Protein AF-W2TD32-F1 (afdb_monomer_lite)

Sequence (195 aa):
MQKENCIPADVDYLIGNHTDELTPWIPIIAARRKCNFFVLPCCPFNFHGKYVARRGDNGSQYDSFLRFVREVCVRLGFIVEEDRLSIPSTKRVRNCLNIPAETRLVLTKRFFDKILLNSDELKDGWRCGGAIELSELALMLTESEKQLMKQQCGGLQTFLRNQHQVFKTLKICQHSQQTNFRPSVHDAFLELTIL

Structure (mmCIF, N/CA/C/O backbone):
data_AF-W2TD32-F1
#
_entry.id   AF-W2TD32-F1
#
loop_
_atom_site.group_PDB
_atom_site.id
_atom_site.type_symbol
_atom_site.label_atom_id
_atom_site.label_alt_id
_atom_site.label_comp_id
_atom_site.label_asym_id
_atom_site.label_entity_id
_atom_site.label_seq_id
_atom_site.pdbx_PDB_ins_code
_atom_site.Cartn_x
_atom_site.Cartn_y
_atom_site.Cartn_z
_atom_site.occupancy
_atom_site.B_iso_or_equiv
_atom_site.auth_seq_id
_atom_site.auth_comp_id
_atom_site.auth_asym_id
_atom_site.auth_atom_id
_atom_site.pdbx_PDB_model_num
ATOM 1 N N . MET A 1 1 ? 19.905 -31.203 3.286 1.00 37.06 1 MET A N 1
ATOM 2 C CA . MET A 1 1 ? 18.535 -30.719 3.565 1.00 37.06 1 MET A CA 1
ATOM 3 C C . MET A 1 1 ? 18.092 -29.841 2.409 1.00 37.06 1 MET A C 1
ATOM 5 O O . MET A 1 1 ? 18.521 -28.697 2.327 1.00 37.06 1 MET A O 1
ATOM 9 N N . GLN A 1 2 ? 17.312 -30.381 1.473 1.00 40.91 2 GLN A N 1
ATOM 10 C CA . GLN A 1 2 ? 16.606 -29.540 0.506 1.00 40.91 2 GLN A CA 1
ATOM 11 C C . GLN A 1 2 ? 15.489 -28.844 1.288 1.00 40.91 2 GLN A C 1
ATOM 13 O O . GLN A 1 2 ? 14.652 -29.521 1.876 1.00 40.91 2 GLN A O 1
ATOM 18 N N . LYS A 1 3 ? 15.537 -27.511 1.390 1.00 51.22 3 LYS A N 1
ATOM 19 C CA . LYS A 1 3 ? 14.419 -26.730 1.932 1.00 51.22 3 LYS A CA 1
ATOM 20 C C . LYS A 1 3 ? 13.210 -27.020 1.051 1.00 51.22 3 LYS A C 1
ATOM 22 O O . LYS A 1 3 ? 13.283 -26.776 -0.153 1.00 51.22 3 LYS A O 1
ATOM 27 N N . GLU A 1 4 ? 12.136 -27.534 1.640 1.00 55.53 4 GLU A N 1
ATOM 28 C CA . GLU A 1 4 ? 10.844 -27.597 0.967 1.00 55.53 4 GLU A CA 1
ATOM 29 C C . GLU A 1 4 ? 10.526 -26.206 0.417 1.00 55.53 4 GLU A C 1
ATOM 31 O O . GLU A 1 4 ? 10.579 -25.191 1.119 1.00 55.53 4 GLU A O 1
ATOM 36 N N . ASN A 1 5 ? 10.290 -26.148 -0.888 1.00 56.78 5 ASN A N 1
ATOM 37 C CA . ASN A 1 5 ? 9.893 -24.922 -1.548 1.00 56.78 5 ASN A CA 1
ATOM 38 C C . ASN A 1 5 ? 8.493 -24.550 -1.036 1.00 56.78 5 ASN A C 1
ATOM 40 O O . ASN A 1 5 ? 7.519 -25.157 -1.455 1.00 56.78 5 ASN A O 1
ATOM 44 N N . CYS A 1 6 ? 8.395 -23.532 -0.173 1.00 65.50 6 CYS A N 1
ATOM 45 C CA . CYS A 1 6 ? 7.145 -23.004 0.412 1.00 65.50 6 CYS A CA 1
ATOM 46 C C . CYS A 1 6 ? 6.186 -22.351 -0.619 1.00 65.50 6 CYS A C 1
ATOM 48 O O . CYS A 1 6 ? 5.269 -21.620 -0.263 1.00 65.50 6 CYS A O 1
ATOM 50 N N . ILE A 1 7 ? 6.420 -22.553 -1.918 1.00 65.00 7 ILE A N 1
ATOM 51 C CA . ILE A 1 7 ? 5.614 -21.989 -3.003 1.00 65.00 7 ILE A CA 1
ATOM 52 C C . ILE A 1 7 ? 5.016 -23.171 -3.774 1.00 65.00 7 ILE A C 1
ATOM 54 O O . ILE A 1 7 ? 5.809 -23.999 -4.246 1.00 65.00 7 ILE A O 1
ATOM 58 N N . PRO A 1 8 ? 3.676 -23.251 -3.903 1.00 72.94 8 PRO A N 1
ATOM 59 C CA . PRO A 1 8 ? 2.994 -24.312 -4.640 1.00 72.94 8 PRO A CA 1
ATOM 60 C C . PRO A 1 8 ? 3.537 -24.476 -6.067 1.00 72.94 8 PRO A C 1
ATOM 62 O O . PRO A 1 8 ? 4.059 -23.534 -6.669 1.00 72.94 8 PRO A O 1
ATOM 65 N N . ALA A 1 9 ? 3.474 -25.698 -6.595 1.00 71.50 9 ALA A N 1
ATOM 66 C CA . ALA A 1 9 ? 4.023 -26.017 -7.914 1.00 71.50 9 ALA A CA 1
ATOM 67 C C . ALA A 1 9 ? 3.156 -25.490 -9.076 1.00 71.50 9 ALA A C 1
ATOM 69 O O . ALA A 1 9 ? 3.646 -25.386 -10.195 1.00 71.50 9 ALA A O 1
ATOM 70 N N . ASP A 1 10 ? 1.902 -25.147 -8.794 1.00 80.31 10 ASP A N 1
ATOM 71 C CA . ASP A 1 10 ? 0.823 -24.760 -9.707 1.00 80.31 10 ASP A CA 1
ATOM 72 C C . ASP A 1 10 ? 0.547 -23.243 -9.715 1.00 80.31 10 ASP A C 1
ATOM 74 O O . ASP A 1 10 ? -0.563 -22.797 -9.985 1.00 80.31 10 ASP A O 1
ATOM 78 N N . VAL A 1 11 ? 1.548 -22.419 -9.395 1.00 80.75 11 VAL A N 1
ATOM 79 C CA . VAL A 1 11 ? 1.388 -20.957 -9.371 1.00 80.75 11 VAL A CA 1
ATOM 80 C C . VAL A 1 11 ? 1.522 -20.364 -10.774 1.00 80.75 11 VAL A C 1
ATOM 82 O O . VAL A 1 11 ? 2.618 -20.337 -11.331 1.00 80.75 11 VAL A O 1
ATOM 85 N N . ASP A 1 12 ? 0.436 -19.782 -11.286 1.00 86.19 12 ASP A N 1
ATOM 86 C CA . ASP A 1 12 ? 0.416 -19.078 -12.579 1.00 86.19 12 ASP A CA 1
ATOM 87 C C . ASP A 1 12 ? 0.904 -17.624 -12.499 1.00 86.19 12 ASP A C 1
ATOM 89 O O . ASP A 1 12 ? 1.432 -17.087 -13.478 1.00 86.19 12 ASP A O 1
ATOM 93 N N . TYR A 1 13 ? 0.739 -16.975 -11.339 1.00 91.12 13 TYR A N 1
ATOM 94 C CA . TYR A 1 13 ? 1.044 -15.556 -11.142 1.00 91.12 13 TYR A CA 1
ATOM 95 C C . TYR A 1 13 ? 1.688 -15.255 -9.787 1.00 91.12 13 TYR A C 1
ATOM 97 O O . TYR A 1 13 ? 1.244 -15.730 -8.743 1.00 91.12 13 TYR A O 1
ATOM 105 N N . LEU A 1 14 ? 2.683 -14.366 -9.791 1.00 91.25 14 LEU A N 1
ATOM 106 C CA . LEU A 1 14 ? 3.199 -13.702 -8.593 1.00 91.25 14 LEU A CA 1
ATOM 107 C C . LEU A 1 14 ? 2.703 -12.260 -8.522 1.00 91.25 14 LEU A C 1
ATOM 109 O O . LEU A 1 14 ? 2.942 -11.472 -9.432 1.00 91.25 14 LEU A O 1
ATOM 113 N N . ILE A 1 15 ? 2.051 -11.896 -7.419 1.00 91.88 15 ILE A N 1
ATOM 114 C CA . ILE A 1 15 ? 1.545 -10.538 -7.200 1.00 91.88 15 ILE A CA 1
ATOM 115 C C . ILE A 1 15 ? 2.381 -9.859 -6.119 1.00 91.88 15 ILE A C 1
ATOM 117 O O . ILE A 1 15 ? 2.320 -10.219 -4.944 1.00 91.88 15 ILE A O 1
ATOM 121 N N . GLY A 1 16 ? 3.154 -8.855 -6.523 1.00 86.81 16 GLY A N 1
ATOM 122 C CA . GLY A 1 16 ? 3.915 -7.997 -5.631 1.00 86.81 16 GLY A CA 1
ATOM 123 C C . GLY A 1 16 ? 3.138 -6.741 -5.251 1.00 86.81 16 GLY A C 1
ATOM 124 O O . GLY A 1 16 ? 3.303 -5.695 -5.878 1.00 86.81 16 GLY A O 1
ATOM 125 N N . ASN A 1 17 ? 2.288 -6.837 -4.226 1.00 85.56 17 ASN A N 1
ATOM 126 C CA . ASN A 1 17 ? 1.613 -5.678 -3.641 1.00 85.56 17 ASN A CA 1
ATOM 127 C C . ASN A 1 17 ? 2.481 -5.070 -2.533 1.00 85.56 17 ASN A C 1
ATOM 129 O O . ASN A 1 17 ? 2.757 -5.742 -1.542 1.00 85.56 17 ASN A O 1
ATOM 133 N N . HIS A 1 18 ? 2.895 -3.811 -2.694 1.00 77.38 18 HIS A N 1
ATOM 134 C CA . HIS A 1 18 ? 3.754 -3.111 -1.733 1.00 77.38 18 HIS A CA 1
ATOM 135 C C . HIS A 1 18 ? 5.067 -3.859 -1.437 1.00 77.38 18 HIS A C 1
ATOM 137 O O . HIS A 1 18 ? 5.556 -3.914 -0.312 1.00 77.38 18 HIS A O 1
ATOM 143 N N . THR A 1 19 ? 5.647 -4.485 -2.460 1.00 78.00 19 THR A N 1
ATOM 144 C CA . THR A 1 19 ? 6.809 -5.360 -2.280 1.00 78.00 19 THR A CA 1
ATOM 145 C C . THR A 1 19 ? 8.121 -4.631 -2.023 1.00 78.00 19 THR A C 1
ATOM 147 O O . THR A 1 19 ? 9.128 -5.311 -1.902 1.00 78.00 19 THR A O 1
ATOM 150 N N . ASP A 1 20 ? 8.135 -3.295 -1.940 1.00 88.31 20 ASP A N 1
ATOM 151 C CA . ASP A 1 20 ? 9.293 -2.450 -1.610 1.00 88.31 20 ASP A CA 1
ATOM 152 C C . ASP A 1 20 ? 10.627 -3.009 -2.145 1.00 88.31 20 ASP A C 1
ATOM 154 O O . ASP A 1 20 ? 10.825 -3.082 -3.361 1.00 88.31 20 ASP A O 1
ATOM 158 N N . GLU A 1 21 ? 11.508 -3.464 -1.250 1.00 91.06 21 GLU A N 1
ATOM 159 C CA . GLU A 1 21 ? 12.840 -4.017 -1.530 1.00 91.06 21 GLU A CA 1
ATOM 160 C C . GLU A 1 21 ? 12.828 -5.248 -2.447 1.00 91.06 21 GLU A C 1
ATOM 162 O O . GLU A 1 21 ? 13.806 -5.526 -3.139 1.00 91.06 21 GLU A O 1
ATOM 167 N N . LEU A 1 22 ? 11.711 -5.977 -2.489 1.00 91.81 22 LEU A N 1
ATOM 168 C CA . LEU A 1 22 ? 11.504 -7.163 -3.317 1.00 91.81 22 LEU A CA 1
ATOM 169 C C . LEU A 1 22 ? 11.043 -6.841 -4.736 1.00 91.81 22 LEU A C 1
ATOM 171 O O . LEU A 1 22 ? 11.107 -7.723 -5.587 1.00 91.81 22 LEU A O 1
ATOM 175 N N . THR A 1 23 ? 10.625 -5.609 -5.029 1.00 94.25 23 THR A N 1
ATOM 176 C CA . THR A 1 23 ? 10.155 -5.210 -6.367 1.00 94.25 23 THR A CA 1
ATOM 177 C C . THR A 1 23 ? 11.079 -5.673 -7.510 1.00 94.25 23 THR A C 1
ATOM 179 O O . THR A 1 23 ? 10.569 -6.291 -8.445 1.00 94.25 23 THR A O 1
ATOM 182 N N . PRO A 1 24 ? 12.418 -5.485 -7.463 1.00 94.62 24 PRO A N 1
ATOM 183 C CA . PRO A 1 24 ? 13.299 -5.979 -8.526 1.00 94.62 24 PRO A CA 1
ATOM 184 C C . PRO A 1 24 ? 13.505 -7.506 -8.510 1.00 94.62 24 PRO A C 1
ATOM 186 O O . PRO A 1 24 ? 13.927 -8.081 -9.513 1.00 94.62 24 PRO A O 1
ATOM 189 N N . TRP A 1 25 ? 13.202 -8.178 -7.397 1.00 94.75 25 TRP A N 1
ATOM 190 C CA . TRP A 1 25 ? 13.335 -9.628 -7.239 1.00 94.75 25 TRP A CA 1
ATOM 191 C C . TRP A 1 25 ? 12.107 -10.403 -7.728 1.00 94.75 25 TRP A C 1
ATOM 193 O O . TRP A 1 25 ? 12.265 -11.538 -8.176 1.00 94.75 25 TRP A O 1
ATOM 203 N N . ILE A 1 26 ? 10.904 -9.816 -7.691 1.00 94.81 26 ILE A N 1
ATOM 204 C CA . ILE A 1 26 ? 9.669 -10.483 -8.144 1.00 94.81 26 ILE A CA 1
ATOM 205 C C . ILE A 1 26 ? 9.795 -11.033 -9.579 1.00 94.81 26 ILE A C 1
ATOM 207 O O . ILE A 1 26 ? 9.539 -12.227 -9.756 1.00 94.81 26 ILE A O 1
ATOM 211 N N . PRO A 1 27 ? 10.274 -10.266 -10.582 1.00 94.81 27 PRO A N 1
ATOM 212 C CA . PRO A 1 27 ? 10.465 -10.792 -11.935 1.00 94.81 27 PRO A CA 1
ATOM 213 C C . PRO A 1 27 ? 11.453 -11.968 -11.988 1.00 94.81 27 PRO A C 1
ATOM 215 O O . PRO A 1 27 ? 11.250 -12.920 -12.739 1.00 94.81 27 PRO A O 1
ATOM 218 N N . ILE A 1 28 ? 12.512 -11.951 -11.167 1.00 94.81 28 ILE A N 1
ATOM 219 C CA . ILE A 1 28 ? 13.506 -13.038 -11.107 1.00 94.81 28 ILE A CA 1
ATOM 220 C C . ILE A 1 28 ? 12.864 -14.316 -10.568 1.00 94.81 28 ILE A C 1
ATOM 222 O O . ILE A 1 28 ? 13.087 -15.405 -11.102 1.00 94.81 28 ILE A O 1
ATOM 226 N N . ILE A 1 29 ? 12.070 -14.196 -9.505 1.00 92.75 29 ILE A N 1
ATOM 227 C CA . ILE A 1 29 ? 11.365 -15.334 -8.911 1.00 92.75 29 ILE A CA 1
ATOM 228 C C . ILE A 1 29 ? 10.350 -15.891 -9.917 1.00 92.75 29 ILE A C 1
ATOM 230 O O . ILE A 1 29 ? 10.315 -17.107 -10.110 1.00 92.75 29 ILE A O 1
ATOM 234 N N . ALA A 1 30 ? 9.608 -15.021 -10.609 1.00 92.94 30 ALA A N 1
ATOM 235 C CA . ALA A 1 30 ? 8.650 -15.402 -11.646 1.00 92.94 30 ALA A CA 1
ATOM 236 C C . ALA A 1 30 ? 9.322 -16.180 -12.786 1.00 92.94 30 ALA A C 1
ATOM 238 O O . ALA A 1 30 ? 8.901 -17.287 -13.121 1.00 92.94 30 ALA A O 1
ATOM 239 N N . ALA A 1 31 ? 10.449 -15.675 -13.300 1.00 92.50 31 ALA A N 1
ATOM 240 C CA . ALA A 1 31 ? 11.218 -16.343 -14.349 1.00 92.50 31 ALA A CA 1
ATOM 241 C C . ALA A 1 31 ? 11.703 -17.735 -13.912 1.00 92.50 31 ALA A C 1
ATOM 243 O O . ALA A 1 31 ? 11.588 -18.707 -14.658 1.00 92.50 31 ALA A O 1
ATOM 244 N N . ARG A 1 32 ? 12.197 -17.865 -12.672 1.00 91.38 32 ARG A N 1
ATOM 245 C CA . ARG A 1 32 ? 12.637 -19.159 -12.119 1.00 91.38 32 ARG A CA 1
ATOM 246 C C . ARG A 1 32 ? 11.492 -20.153 -11.942 1.00 91.38 32 ARG A C 1
ATOM 248 O O . ARG A 1 32 ? 11.730 -21.357 -11.999 1.00 91.38 32 ARG A O 1
ATOM 255 N N . ARG A 1 33 ? 10.279 -19.659 -11.697 1.00 86.81 33 ARG A N 1
ATOM 256 C CA . ARG A 1 33 ? 9.063 -20.464 -11.536 1.00 86.81 33 ARG A CA 1
ATOM 257 C C . ARG A 1 33 ? 8.310 -20.688 -12.843 1.00 86.81 33 ARG A C 1
ATOM 259 O O . ARG A 1 33 ? 7.400 -21.503 -12.850 1.00 86.81 33 ARG A O 1
ATOM 266 N N . LYS A 1 34 ? 8.734 -20.040 -13.934 1.00 89.31 34 LYS A N 1
ATOM 267 C CA . LYS A 1 34 ? 8.059 -20.062 -15.238 1.00 89.31 34 LYS A CA 1
ATOM 268 C C . LYS A 1 34 ? 6.596 -19.613 -15.136 1.00 89.31 34 LYS A C 1
ATOM 270 O O . LYS A 1 34 ? 5.727 -20.202 -15.766 1.00 89.31 34 LYS A O 1
ATOM 275 N N . CYS A 1 35 ? 6.347 -18.580 -14.338 1.00 91.62 35 CYS A N 1
ATOM 276 C CA . CYS A 1 35 ? 5.025 -17.997 -14.153 1.00 91.62 35 CYS A CA 1
ATOM 277 C C . CYS A 1 35 ? 5.024 -16.505 -14.504 1.00 91.62 35 CYS A C 1
ATOM 279 O O . CYS A 1 35 ? 6.080 -15.884 -14.670 1.00 91.62 35 CYS A O 1
ATOM 281 N N . ASN A 1 36 ? 3.830 -15.934 -14.633 1.00 93.31 36 ASN A N 1
ATOM 282 C CA . ASN A 1 36 ? 3.654 -14.509 -14.869 1.00 93.31 36 ASN A CA 1
ATOM 283 C C . ASN A 1 36 ? 3.744 -13.728 -13.555 1.00 93.31 36 ASN A C 1
ATOM 285 O O . ASN A 1 36 ? 3.775 -14.291 -12.458 1.00 93.31 36 ASN A O 1
ATOM 289 N N . PHE A 1 37 ? 3.791 -12.402 -13.642 1.00 94.31 37 PHE A N 1
ATOM 290 C CA . PHE A 1 37 ? 3.791 -11.567 -12.452 1.00 94.31 37 PHE A CA 1
ATOM 291 C C . PHE A 1 37 ? 3.085 -10.236 -12.675 1.00 94.31 37 PHE A C 1
ATOM 293 O O . PHE A 1 37 ? 2.903 -9.776 -13.799 1.00 94.31 37 PHE A O 1
ATOM 300 N N . PHE A 1 38 ? 2.727 -9.613 -11.562 1.00 94.06 38 PHE A N 1
ATOM 301 C CA . PHE A 1 38 ? 2.218 -8.258 -11.480 1.00 94.06 38 PHE A CA 1
ATOM 302 C C . PHE A 1 38 ? 2.899 -7.569 -10.298 1.00 94.06 38 PHE A C 1
ATOM 304 O O . PHE A 1 38 ? 2.883 -8.100 -9.188 1.00 94.06 38 PHE A O 1
ATOM 311 N N . VAL A 1 39 ? 3.519 -6.409 -10.514 1.00 92.19 39 VAL A N 1
ATOM 312 C CA . VAL A 1 39 ? 4.155 -5.621 -9.445 1.00 92.19 39 VAL A CA 1
ATOM 313 C C . VAL A 1 39 ? 3.513 -4.248 -9.350 1.00 92.19 39 VAL A C 1
ATOM 315 O O . VAL A 1 39 ? 3.229 -3.626 -10.369 1.00 92.19 39 VAL A O 1
ATOM 318 N N . LEU A 1 40 ? 3.334 -3.764 -8.121 1.00 90.44 40 LEU A N 1
ATOM 319 C CA . LEU A 1 40 ? 2.959 -2.385 -7.814 1.00 90.44 40 LEU A CA 1
ATOM 320 C C . LEU A 1 40 ? 4.172 -1.675 -7.196 1.00 90.44 40 LEU A C 1
ATOM 322 O O . LEU A 1 40 ? 4.362 -1.748 -5.978 1.00 90.44 40 LEU A O 1
ATOM 326 N N . PRO A 1 41 ? 5.026 -1.013 -7.999 1.00 88.31 41 PRO A N 1
ATOM 327 C CA . PRO A 1 41 ? 6.227 -0.369 -7.485 1.00 88.31 41 PRO A CA 1
ATOM 328 C C . PRO A 1 41 ? 5.836 0.864 -6.661 1.00 88.31 41 PRO A C 1
ATOM 330 O O . PRO A 1 41 ? 5.309 1.827 -7.211 1.00 88.31 41 PRO A O 1
ATOM 333 N N . CYS A 1 42 ? 6.091 0.863 -5.353 1.00 84.62 42 CYS A N 1
ATOM 334 C CA . CYS A 1 42 ? 5.788 1.994 -4.460 1.00 84.62 42 CYS A CA 1
ATOM 335 C C . CYS A 1 42 ? 7.052 2.686 -3.940 1.00 84.62 42 CYS A C 1
ATOM 337 O O . CYS A 1 42 ? 7.187 3.902 -4.078 1.00 84.62 42 CYS A O 1
ATOM 339 N N . CYS A 1 43 ? 8.002 1.920 -3.401 1.00 87.88 43 CYS A N 1
ATOM 340 C CA . CYS A 1 43 ? 9.270 2.439 -2.898 1.00 87.88 43 CYS A CA 1
ATOM 341 C C . CYS A 1 43 ? 10.428 2.070 -3.841 1.00 87.88 43 CYS A C 1
ATOM 343 O O . CYS A 1 43 ? 10.575 0.899 -4.196 1.00 87.88 43 CYS A O 1
ATOM 345 N N . PRO A 1 44 ? 11.279 3.032 -4.242 1.00 91.56 44 PRO A N 1
ATOM 346 C CA . PRO A 1 44 ? 12.352 2.773 -5.193 1.00 91.56 44 PRO A CA 1
ATOM 347 C C . PRO A 1 44 ? 13.532 2.057 -4.517 1.00 91.56 44 PRO A C 1
ATOM 349 O O . PRO A 1 44 ? 14.320 2.672 -3.796 1.00 91.56 44 PRO A O 1
ATOM 352 N N . PHE A 1 45 ? 13.680 0.760 -4.794 1.00 94.56 45 PHE A N 1
ATOM 353 C CA . PHE A 1 45 ? 14.786 -0.092 -4.340 1.00 94.56 45 PHE A CA 1
ATOM 354 C C . PHE A 1 45 ? 15.383 -0.904 -5.497 1.00 94.56 45 PHE A C 1
ATOM 356 O O . PHE A 1 45 ? 14.666 -1.442 -6.335 1.00 94.56 45 PHE A O 1
ATOM 363 N N . ASN A 1 46 ? 16.709 -1.011 -5.536 1.00 93.44 46 ASN A N 1
ATOM 364 C CA . ASN A 1 46 ? 17.431 -1.954 -6.388 1.00 93.44 46 ASN A CA 1
ATOM 365 C C . ASN A 1 46 ? 17.862 -3.190 -5.588 1.00 93.44 46 ASN A C 1
ATOM 367 O O . ASN A 1 46 ? 17.554 -3.332 -4.409 1.00 93.44 46 ASN A O 1
ATOM 371 N N . PHE A 1 47 ? 18.623 -4.074 -6.232 1.00 94.12 47 PHE A N 1
ATOM 372 C CA . PHE A 1 47 ? 19.136 -5.305 -5.622 1.00 94.12 47 PHE A CA 1
ATOM 373 C C . PHE A 1 47 ? 20.048 -5.100 -4.401 1.00 94.12 47 PHE A C 1
ATOM 375 O O . PHE A 1 47 ? 20.298 -6.058 -3.677 1.00 94.12 47 PHE A O 1
ATOM 382 N N . HIS A 1 48 ? 20.554 -3.885 -4.178 1.00 93.31 48 HIS A N 1
ATOM 383 C CA . HIS A 1 48 ? 21.530 -3.561 -3.136 1.00 93.31 48 HIS A CA 1
ATOM 384 C C . HIS A 1 48 ? 21.008 -2.544 -2.106 1.00 93.31 48 HIS A C 1
ATOM 386 O O . HIS A 1 48 ? 21.746 -2.179 -1.195 1.00 93.31 48 HIS A O 1
ATOM 392 N N . GLY A 1 49 ? 19.770 -2.056 -2.240 1.00 92.50 49 GLY A N 1
ATOM 393 C CA . GLY A 1 49 ? 19.182 -1.072 -1.330 1.00 92.50 49 GLY A CA 1
ATOM 394 C C . GLY A 1 49 ? 18.393 0.017 -2.051 1.00 92.50 49 GLY A C 1
ATOM 395 O O . GLY A 1 49 ? 17.874 -0.195 -3.147 1.00 92.50 49 GLY A O 1
ATOM 396 N N . LYS A 1 50 ? 18.264 1.194 -1.422 1.00 93.12 50 LYS A N 1
ATOM 397 C CA . LYS A 1 50 ? 17.493 2.314 -1.986 1.00 93.12 50 LYS A CA 1
ATOM 398 C C . LYS A 1 50 ? 18.017 2.676 -3.374 1.00 93.12 50 LYS A C 1
ATOM 400 O O . LYS A 1 50 ? 19.210 2.910 -3.564 1.00 93.12 50 LYS A O 1
ATOM 405 N N . TYR A 1 51 ? 17.112 2.725 -4.343 1.00 94.56 51 TYR A N 1
ATOM 406 C CA . TYR A 1 51 ? 17.452 3.092 -5.707 1.00 94.56 51 TYR A CA 1
ATOM 407 C C . TYR A 1 51 ? 17.731 4.594 -5.783 1.00 94.56 51 TYR A C 1
ATOM 409 O O . TYR A 1 51 ? 17.023 5.402 -5.183 1.00 94.56 51 TYR A O 1
ATOM 417 N N . VAL A 1 52 ? 18.746 4.961 -6.560 1.00 94.00 52 VAL A N 1
ATOM 418 C CA . VAL A 1 52 ? 19.132 6.339 -6.875 1.00 94.00 52 VAL A CA 1
ATOM 419 C C . VAL A 1 52 ? 19.182 6.442 -8.394 1.00 94.00 52 VAL A C 1
ATOM 421 O O . VAL A 1 52 ? 19.738 5.552 -9.040 1.00 94.00 52 VAL A O 1
ATOM 424 N N . ALA A 1 53 ? 18.579 7.490 -8.960 1.00 94.06 53 ALA A N 1
ATOM 425 C CA . ALA A 1 53 ? 18.551 7.679 -10.405 1.00 94.06 53 ALA A CA 1
ATOM 426 C C . ALA A 1 53 ? 19.968 7.696 -11.003 1.00 94.06 53 ALA A C 1
ATOM 428 O O . ALA A 1 53 ? 20.899 8.273 -10.430 1.00 94.06 53 ALA A O 1
ATOM 429 N N . ARG A 1 54 ? 20.139 7.048 -12.161 1.00 90.88 54 ARG A N 1
ATOM 430 C CA . ARG A 1 54 ? 21.442 6.949 -12.829 1.00 90.88 54 ARG A CA 1
ATOM 431 C C . ARG A 1 54 ? 21.793 8.280 -13.493 1.00 90.88 54 ARG A C 1
ATOM 433 O O . ARG A 1 54 ? 20.917 9.037 -13.909 1.00 90.88 54 ARG A O 1
ATOM 440 N N . ARG A 1 55 ? 23.092 8.569 -13.633 1.00 87.25 55 ARG A N 1
ATOM 441 C CA . ARG A 1 55 ? 23.545 9.758 -14.374 1.00 87.25 55 ARG A CA 1
ATOM 442 C C . ARG A 1 55 ? 23.043 9.683 -15.819 1.00 87.25 55 ARG A C 1
ATOM 444 O O . ARG A 1 55 ? 23.345 8.717 -16.510 1.00 87.25 55 ARG A O 1
ATOM 451 N N . GLY A 1 56 ? 22.314 10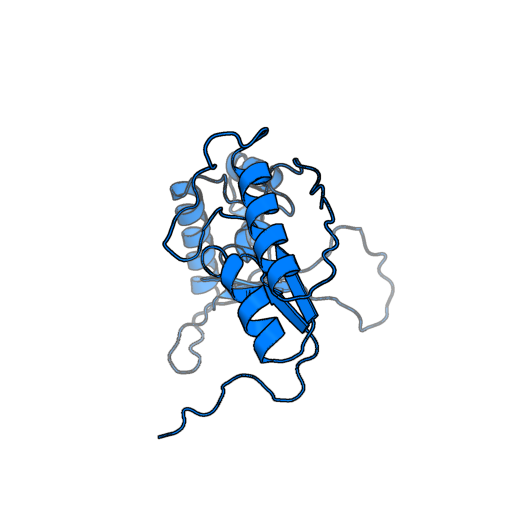.710 -16.254 1.00 85.31 56 GLY A N 1
ATOM 452 C CA . GLY A 1 56 ? 21.735 10.793 -17.599 1.00 85.31 56 GLY A CA 1
ATOM 453 C C . GLY A 1 56 ? 20.292 10.290 -17.718 1.00 85.31 56 GLY A C 1
ATOM 454 O O . GLY A 1 56 ? 19.713 10.401 -18.796 1.00 85.31 56 GLY A O 1
ATOM 455 N N . ASP A 1 57 ? 19.684 9.781 -16.640 1.00 87.38 57 ASP A N 1
ATOM 456 C CA . ASP A 1 57 ? 18.250 9.496 -16.639 1.00 87.38 57 ASP A CA 1
ATOM 457 C C . ASP A 1 57 ? 17.442 10.805 -16.637 1.00 87.38 57 ASP A C 1
ATOM 459 O O . ASP A 1 57 ? 17.643 11.680 -15.798 1.00 87.38 57 ASP A O 1
ATOM 463 N N . ASN A 1 58 ? 16.481 10.912 -17.556 1.00 85.94 58 ASN A N 1
ATOM 464 C CA . ASN A 1 58 ? 15.532 12.027 -17.611 1.00 85.94 58 ASN A CA 1
ATOM 465 C C . ASN A 1 58 ? 14.242 11.689 -16.847 1.00 85.94 58 ASN A C 1
ATOM 467 O O . ASN A 1 58 ? 13.731 10.575 -16.990 1.00 85.94 58 ASN A O 1
ATOM 471 N N . GLY A 1 59 ? 13.656 12.654 -16.136 1.00 89.44 59 GLY A N 1
ATOM 472 C CA . GLY A 1 59 ? 12.384 12.494 -15.416 1.00 89.44 59 GLY A CA 1
ATOM 473 C C . GLY A 1 59 ? 12.555 12.425 -13.898 1.00 89.44 59 GLY A C 1
ATOM 474 O O . GLY A 1 59 ? 13.594 12.807 -13.363 1.00 89.44 59 GLY A O 1
ATOM 475 N N . SER A 1 60 ? 11.516 11.977 -13.192 1.00 91.06 60 SER A N 1
ATOM 476 C CA . SER A 1 60 ? 11.557 11.846 -11.735 1.00 91.06 60 SER A CA 1
ATOM 477 C C . SER A 1 60 ? 12.400 10.645 -11.285 1.00 91.06 60 SER A C 1
ATOM 479 O O . SER A 1 60 ? 12.661 9.710 -12.046 1.00 91.06 60 SER A O 1
ATOM 481 N N . GLN A 1 61 ? 12.762 10.629 -9.999 1.00 91.50 61 GLN A N 1
ATOM 482 C CA . GLN A 1 61 ? 13.360 9.464 -9.336 1.00 91.50 61 GLN A CA 1
ATOM 483 C C . GLN A 1 61 ? 12.542 8.183 -9.585 1.00 91.50 61 GLN A C 1
ATOM 485 O O . GLN A 1 61 ? 13.107 7.105 -9.767 1.00 91.50 61 GLN A O 1
ATOM 490 N N . TYR A 1 62 ? 11.214 8.310 -9.617 1.00 91.25 62 TYR A N 1
ATOM 491 C CA . TYR A 1 62 ? 10.306 7.199 -9.860 1.00 91.25 62 TYR A CA 1
ATOM 492 C C . TYR A 1 62 ? 10.281 6.775 -11.336 1.00 91.25 62 TYR A C 1
ATOM 494 O O . TYR A 1 62 ? 10.320 5.583 -11.611 1.00 91.25 62 TYR A O 1
ATOM 502 N N . ASP A 1 63 ? 10.321 7.712 -12.291 1.00 91.69 63 ASP A N 1
ATOM 503 C CA . ASP A 1 63 ? 10.414 7.371 -13.723 1.00 91.69 63 ASP A CA 1
ATOM 504 C C . ASP A 1 63 ? 11.712 6.609 -14.033 1.00 91.69 63 ASP A C 1
ATOM 506 O O . ASP A 1 63 ? 11.703 5.605 -14.745 1.00 91.69 63 ASP A O 1
ATOM 510 N N . SER A 1 64 ? 12.836 7.059 -13.465 1.00 94.88 64 SER A N 1
ATOM 511 C CA . SER A 1 64 ? 14.120 6.355 -13.560 1.00 94.88 64 SER A CA 1
ATOM 512 C C . SER A 1 64 ? 14.033 4.950 -12.946 1.00 94.88 64 SER A C 1
ATOM 514 O O . SER A 1 64 ? 14.498 3.981 -13.547 1.00 94.88 64 SER A O 1
ATOM 516 N N . PHE A 1 65 ? 13.381 4.817 -11.788 1.00 94.69 65 PHE A N 1
ATOM 517 C CA . PHE A 1 65 ? 13.170 3.529 -11.132 1.00 94.69 65 PHE A CA 1
ATOM 518 C C . PHE A 1 65 ? 12.304 2.571 -11.964 1.00 94.69 65 PHE A C 1
ATOM 520 O O . PHE A 1 65 ? 12.675 1.410 -12.130 1.00 94.69 65 PHE A O 1
ATOM 527 N N . LEU A 1 66 ? 11.197 3.046 -12.544 1.00 93.19 66 LEU A N 1
ATOM 528 C CA . LEU A 1 66 ? 10.350 2.235 -13.421 1.00 93.19 66 LEU A CA 1
ATOM 529 C C . LEU A 1 66 ? 11.122 1.729 -14.643 1.00 93.19 66 LEU A C 1
ATOM 531 O O . LEU A 1 66 ? 11.014 0.553 -14.984 1.00 93.19 66 LEU A O 1
ATOM 535 N N . ARG A 1 67 ? 11.977 2.567 -15.250 1.00 93.94 67 ARG A N 1
ATOM 536 C CA . ARG A 1 67 ? 12.866 2.125 -16.338 1.00 93.94 67 ARG A CA 1
ATOM 537 C C . ARG A 1 67 ? 13.825 1.027 -15.891 1.00 93.94 67 ARG A C 1
ATOM 539 O O . ARG A 1 67 ? 14.021 0.070 -16.634 1.00 93.94 67 ARG A O 1
ATOM 546 N N . PHE A 1 68 ? 14.404 1.144 -14.695 1.00 95.06 68 PHE A N 1
ATOM 547 C CA . PHE A 1 68 ? 15.253 0.096 -14.126 1.00 95.06 68 PHE A CA 1
ATOM 548 C C . PHE A 1 68 ? 14.484 -1.224 -13.950 1.00 95.06 68 PHE A C 1
ATOM 550 O O . PHE A 1 68 ? 14.968 -2.271 -14.379 1.00 95.06 68 PHE A O 1
ATOM 557 N N . VAL A 1 69 ? 13.272 -1.188 -13.387 1.00 94.75 69 VAL A N 1
ATOM 558 C CA . VAL A 1 69 ? 12.431 -2.388 -13.227 1.00 94.75 69 VAL A CA 1
ATOM 559 C C . VAL A 1 69 ? 12.076 -2.987 -14.591 1.00 94.75 69 VAL A C 1
ATOM 561 O O . VAL A 1 69 ? 12.225 -4.195 -14.783 1.00 94.75 69 VAL A O 1
ATOM 564 N N . ARG A 1 70 ? 11.690 -2.158 -15.569 1.00 95.38 70 ARG A N 1
ATOM 565 C CA . ARG A 1 70 ? 11.420 -2.591 -16.948 1.00 95.38 70 ARG A CA 1
ATOM 566 C C . ARG A 1 70 ? 12.637 -3.280 -17.569 1.00 95.38 70 ARG A C 1
ATOM 568 O O . ARG A 1 70 ? 12.489 -4.346 -18.160 1.00 95.38 70 ARG A O 1
ATOM 575 N N . GLU A 1 71 ? 13.832 -2.712 -17.407 1.00 95.31 71 GLU A N 1
ATOM 576 C CA . GLU A 1 71 ? 15.089 -3.280 -17.913 1.00 95.31 71 GLU A CA 1
ATOM 577 C C . GLU A 1 71 ? 15.349 -4.678 -17.334 1.00 95.31 71 GLU A C 1
ATOM 579 O O . GLU A 1 71 ? 15.663 -5.606 -18.081 1.00 95.31 71 GLU A O 1
ATOM 584 N N . VAL A 1 72 ? 15.157 -4.858 -16.022 1.00 95.62 72 VAL A N 1
ATOM 585 C CA . VAL A 1 72 ? 15.259 -6.172 -15.364 1.00 95.62 72 VAL A CA 1
ATOM 586 C C . VAL A 1 72 ? 14.285 -7.171 -15.987 1.00 95.62 72 VAL A C 1
ATOM 588 O O . VAL A 1 72 ? 14.686 -8.280 -16.337 1.00 95.62 72 VAL A O 1
ATOM 591 N N . CYS A 1 73 ? 13.023 -6.782 -16.166 1.00 96.38 73 CYS A N 1
ATOM 592 C CA . CYS A 1 73 ? 11.990 -7.661 -16.711 1.00 96.38 73 CYS A CA 1
ATOM 593 C C . CYS A 1 73 ? 12.283 -8.070 -18.165 1.00 96.38 73 CYS A C 1
ATOM 595 O O . CYS A 1 73 ? 12.208 -9.253 -18.498 1.00 96.38 73 CYS A O 1
ATOM 597 N N . VAL A 1 74 ? 12.691 -7.122 -19.015 1.00 96.00 74 VAL A N 1
ATOM 598 C CA . VAL A 1 74 ? 13.053 -7.394 -20.417 1.00 96.00 74 VAL A CA 1
ATOM 599 C C . VAL A 1 74 ? 14.269 -8.318 -20.500 1.00 96.00 74 VAL A C 1
ATOM 601 O O . VAL A 1 74 ? 14.274 -9.256 -21.294 1.00 96.00 74 VAL A O 1
ATOM 604 N N . ARG A 1 75 ? 15.282 -8.122 -19.644 1.00 96.31 75 ARG A N 1
ATOM 605 C CA . ARG A 1 75 ? 16.461 -9.007 -19.582 1.00 96.31 75 ARG A CA 1
ATOM 606 C C . ARG A 1 75 ? 16.126 -10.439 -19.165 1.00 96.31 75 ARG A C 1
ATOM 608 O O . ARG A 1 75 ? 16.883 -11.348 -19.492 1.00 96.31 75 ARG A O 1
ATOM 615 N N . LEU A 1 76 ? 15.020 -10.638 -18.452 1.00 96.31 76 LEU A N 1
ATOM 616 C CA . LEU A 1 76 ? 14.505 -11.955 -18.070 1.00 96.31 76 LEU A CA 1
ATOM 617 C C . LEU A 1 76 ? 13.599 -12.582 -19.144 1.00 96.31 76 LEU A C 1
ATOM 619 O O . LEU A 1 76 ? 13.144 -13.706 -18.959 1.00 96.31 76 LEU A O 1
ATOM 623 N N . GLY A 1 77 ? 13.364 -11.886 -20.262 1.00 94.81 77 GLY A N 1
ATOM 624 C CA . GLY A 1 77 ? 12.564 -12.378 -21.385 1.00 94.81 77 GLY A CA 1
ATOM 625 C C . GLY A 1 77 ? 11.069 -12.069 -21.290 1.00 94.81 77 GLY A C 1
ATOM 626 O O . GLY A 1 77 ? 10.297 -12.617 -22.072 1.00 94.81 77 GLY A O 1
ATOM 627 N N . PHE A 1 78 ? 10.643 -11.205 -20.365 1.00 95.88 78 PHE A N 1
ATOM 628 C CA . PHE A 1 78 ? 9.240 -10.803 -20.266 1.00 95.88 78 PHE A CA 1
ATOM 629 C C . PHE A 1 78 ? 8.884 -9.690 -21.255 1.00 95.88 78 PHE A C 1
ATOM 631 O O . PHE A 1 78 ? 9.654 -8.751 -21.472 1.00 95.88 78 PHE A O 1
ATOM 638 N N . ILE A 1 79 ? 7.662 -9.757 -21.783 1.00 94.75 79 ILE A N 1
ATOM 639 C CA . ILE A 1 79 ? 7.004 -8.635 -22.456 1.00 94.75 79 ILE A CA 1
ATOM 640 C C . ILE A 1 79 ? 6.336 -7.794 -21.365 1.00 94.75 79 ILE A C 1
ATOM 642 O O . ILE A 1 79 ? 5.466 -8.284 -20.651 1.00 94.75 79 ILE A O 1
ATOM 646 N N . VAL A 1 80 ? 6.791 -6.552 -21.192 1.00 93.88 80 VAL A N 1
ATOM 647 C CA . VAL A 1 80 ? 6.380 -5.697 -20.067 1.00 93.88 80 VAL A CA 1
ATOM 648 C C . VAL A 1 80 ? 5.323 -4.694 -20.504 1.00 93.88 80 VAL A C 1
ATOM 650 O O . VAL A 1 80 ? 5.612 -3.776 -21.283 1.00 93.88 80 VAL A O 1
ATOM 653 N N . GLU A 1 81 ? 4.135 -4.832 -19.927 1.00 93.56 81 GLU A N 1
ATOM 654 C CA . GLU A 1 81 ? 3.061 -3.846 -19.996 1.00 93.56 81 GLU A CA 1
ATOM 655 C C . GLU A 1 81 ? 3.087 -2.962 -18.745 1.00 93.56 81 GLU A C 1
ATOM 657 O O . GLU A 1 81 ? 3.282 -3.440 -17.627 1.00 93.56 81 GLU A O 1
ATOM 662 N N . GLU A 1 82 ? 2.931 -1.655 -18.938 1.00 91.06 82 GLU A N 1
ATOM 663 C CA . GLU A 1 82 ? 2.901 -0.670 -17.858 1.00 91.06 82 GLU A CA 1
ATOM 664 C C . GLU A 1 82 ? 1.540 0.015 -17.865 1.00 91.06 82 GLU A C 1
ATOM 666 O O . GLU A 1 82 ? 1.176 0.651 -18.854 1.00 91.06 82 GLU A O 1
ATOM 671 N N . ASP A 1 83 ? 0.814 -0.082 -16.753 1.00 88.19 83 ASP A N 1
ATOM 672 C CA . ASP A 1 83 ? -0.423 0.661 -16.545 1.00 88.19 83 ASP A CA 1
ATOM 673 C C . ASP A 1 83 ? -0.215 1.734 -15.470 1.00 88.19 83 ASP A C 1
ATOM 675 O O . ASP A 1 83 ? 0.290 1.476 -14.371 1.00 88.19 83 ASP A O 1
ATOM 679 N N . ARG A 1 84 ? -0.598 2.972 -15.793 1.00 81.88 84 ARG A N 1
ATOM 680 C CA . ARG A 1 84 ? -0.583 4.083 -14.844 1.00 81.88 84 ARG A CA 1
ATOM 681 C C . ARG A 1 84 ? -1.911 4.080 -14.108 1.00 81.88 84 ARG A C 1
ATOM 683 O O . ARG A 1 84 ? -2.843 4.785 -14.486 1.00 81.88 84 ARG A O 1
ATOM 690 N N . LEU A 1 85 ? -1.955 3.348 -12.999 1.00 72.12 85 LEU A N 1
ATOM 691 C CA . LEU A 1 85 ? -3.069 3.411 -12.061 1.00 72.12 85 LEU A CA 1
ATOM 692 C C . LEU A 1 85 ? -3.138 4.818 -11.453 1.00 72.12 85 LEU A C 1
ATOM 694 O O . LEU A 1 85 ? -2.499 5.118 -10.443 1.00 72.12 85 LEU A O 1
ATOM 698 N N . SER A 1 86 ? -3.918 5.710 -12.066 1.00 61.69 86 SER A N 1
ATOM 699 C CA . SER A 1 86 ? -4.280 6.964 -11.421 1.00 61.69 86 SER A CA 1
ATOM 700 C C . SER A 1 86 ? -5.270 6.623 -10.317 1.00 61.69 86 SER A C 1
ATOM 702 O O . SER A 1 86 ? -6.471 6.504 -10.550 1.00 61.69 86 SER A O 1
ATOM 704 N N . ILE A 1 87 ? -4.775 6.452 -9.097 1.00 58.31 87 ILE A N 1
ATOM 705 C CA . ILE A 1 87 ? -5.640 6.594 -7.934 1.00 58.31 87 ILE A CA 1
ATOM 706 C C . ILE A 1 87 ? -5.968 8.086 -7.901 1.00 58.31 87 ILE A C 1
ATOM 708 O O . ILE A 1 87 ? -5.045 8.876 -7.683 1.00 58.31 87 ILE A O 1
ATOM 712 N N . PRO A 1 88 ? -7.216 8.518 -8.164 1.00 46.69 88 PRO A N 1
ATOM 713 C CA . PRO A 1 88 ? -7.563 9.922 -8.037 1.00 46.69 88 PRO A CA 1
ATOM 714 C C . PRO A 1 88 ? -7.241 10.335 -6.603 1.00 46.69 88 PRO A C 1
ATOM 716 O O . PRO A 1 88 ? -7.909 9.931 -5.647 1.00 46.69 88 PRO A O 1
ATOM 719 N N . SER A 1 89 ? -6.152 11.086 -6.436 1.00 59.62 89 SER A N 1
ATOM 720 C CA . SER A 1 89 ? -5.804 11.625 -5.135 1.00 59.62 89 SER A CA 1
ATOM 721 C C . SER A 1 89 ? -6.959 12.535 -4.725 1.00 59.62 89 SER A C 1
ATOM 723 O O . SER A 1 89 ? -7.444 13.322 -5.538 1.00 59.62 89 SER A O 1
ATOM 725 N N . THR A 1 90 ? -7.390 12.418 -3.470 1.00 47.84 90 THR A N 1
ATOM 726 C CA . THR A 1 90 ? -8.413 13.240 -2.800 1.00 47.84 90 THR A CA 1
ATOM 727 C C . THR A 1 90 ? -9.878 12.769 -2.847 1.00 47.84 90 THR A C 1
ATOM 729 O O . THR A 1 90 ? -10.808 13.552 -3.009 1.00 47.84 90 THR A O 1
ATOM 732 N N . LYS A 1 91 ? -10.147 11.560 -2.346 1.00 50.72 91 LYS A N 1
ATOM 733 C CA . LYS A 1 91 ? -10.954 11.596 -1.111 1.00 50.72 91 LYS A CA 1
ATOM 734 C C . LYS A 1 91 ? -9.971 11.934 0.000 1.00 50.72 91 LYS A C 1
ATOM 736 O O . LYS A 1 91 ? -8.974 11.232 0.142 1.00 50.72 91 LYS A O 1
ATOM 741 N N . ARG A 1 92 ? -10.180 13.048 0.723 1.00 53.06 92 ARG A N 1
ATOM 742 C CA . ARG A 1 92 ? -9.385 13.355 1.930 1.00 53.06 92 ARG A CA 1
ATOM 743 C C . ARG A 1 92 ? -9.261 12.056 2.721 1.00 53.06 92 ARG A C 1
ATOM 745 O O . ARG A 1 92 ? -10.283 11.395 2.915 1.00 53.06 92 ARG A O 1
ATOM 752 N N . VAL A 1 93 ? -8.046 11.689 3.127 1.00 54.62 93 VAL A N 1
ATOM 753 C CA . VAL A 1 93 ? -7.819 10.526 3.989 1.00 54.62 93 VAL A CA 1
ATOM 754 C C . VAL A 1 93 ? -8.614 10.774 5.269 1.00 54.62 93 VAL A C 1
ATOM 756 O O . VAL A 1 93 ? -8.266 11.589 6.118 1.00 54.62 93 VAL A O 1
ATOM 759 N N . ARG A 1 94 ? -9.787 10.158 5.311 1.00 59.25 94 ARG A N 1
ATOM 760 C CA . ARG A 1 94 ? -10.837 10.344 6.310 1.00 59.25 94 ARG A CA 1
ATOM 761 C C . ARG A 1 94 ? -11.101 9.001 6.994 1.00 59.25 94 ARG A C 1
ATOM 763 O O . ARG A 1 94 ? -12.233 8.646 7.294 1.00 59.25 94 ARG A O 1
ATOM 770 N N . ASN A 1 95 ? -10.041 8.219 7.159 1.00 64.44 95 ASN A N 1
ATOM 771 C CA . ASN A 1 95 ? -10.007 6.953 7.883 1.00 64.44 95 ASN A CA 1
ATOM 772 C C . ASN A 1 95 ? -9.521 7.186 9.323 1.00 64.44 95 ASN A C 1
ATOM 774 O O . ASN A 1 95 ? -8.816 6.358 9.887 1.00 64.44 95 ASN A O 1
ATOM 778 N N . CYS A 1 96 ? -9.826 8.343 9.912 1.00 63.31 96 CYS A N 1
ATOM 779 C CA . CYS A 1 96 ? -9.485 8.644 11.300 1.00 63.31 96 CYS A CA 1
ATOM 780 C C . CYS A 1 96 ? -7.972 8.699 11.617 1.00 63.31 96 CYS A C 1
ATOM 782 O O . CYS A 1 96 ? -7.625 8.914 12.775 1.00 63.31 96 CYS A O 1
ATOM 784 N N . LEU A 1 97 ? -7.067 8.575 10.629 1.00 63.03 97 LEU A N 1
ATOM 785 C CA . LEU A 1 97 ? -5.613 8.727 10.824 1.00 63.03 97 LEU A CA 1
ATOM 786 C C . LEU A 1 97 ? -5.209 10.163 11.186 1.00 63.03 97 LEU A C 1
ATOM 788 O O . LEU A 1 97 ? -4.223 10.365 11.882 1.00 63.03 97 LEU A O 1
ATOM 792 N N . ASN A 1 98 ? -5.996 11.150 10.751 1.00 68.62 98 ASN A N 1
ATOM 793 C CA . ASN A 1 98 ? -5.767 12.567 11.043 1.00 68.62 98 ASN A CA 1
ATOM 794 C C . ASN A 1 98 ? -6.327 13.007 12.410 1.00 68.62 98 ASN A C 1
ATOM 796 O O . ASN A 1 98 ? -6.229 14.181 12.758 1.00 68.62 98 ASN A O 1
ATOM 800 N N . ILE A 1 99 ? -6.942 12.099 13.178 1.00 79.56 99 ILE A N 1
ATOM 801 C CA . ILE A 1 99 ? -7.373 12.400 14.546 1.00 79.56 99 ILE A CA 1
ATOM 802 C C . ILE A 1 99 ? -6.135 12.335 15.454 1.00 79.56 99 ILE A C 1
ATOM 804 O O . ILE A 1 99 ? -5.446 11.306 15.440 1.00 79.56 99 ILE A O 1
ATOM 808 N N . PRO A 1 100 ? -5.853 13.380 16.261 1.00 83.75 100 PRO A N 1
ATOM 809 C CA . PRO A 1 100 ? -4.731 13.377 17.193 1.00 83.75 100 PRO A CA 1
ATOM 810 C C . PRO A 1 100 ? -4.708 12.102 18.037 1.00 83.75 100 PRO A C 1
ATOM 812 O O . PRO A 1 100 ? -5.754 11.640 18.496 1.00 83.75 100 PRO A O 1
ATOM 815 N N . ALA A 1 101 ? -3.521 11.518 18.228 1.00 83.62 101 ALA A N 1
ATOM 816 C CA . ALA A 1 101 ? -3.366 10.262 18.965 1.00 83.62 101 ALA A CA 1
ATOM 817 C C . ALA A 1 101 ? -4.020 10.327 20.353 1.00 83.62 101 ALA A C 1
ATOM 819 O O . ALA A 1 101 ? -4.741 9.404 20.719 1.00 83.62 101 ALA A O 1
ATOM 820 N N . GLU A 1 102 ? -3.869 11.457 21.043 1.00 87.75 102 GLU A N 1
ATOM 821 C CA . GLU A 1 102 ? -4.490 11.708 22.344 1.00 87.75 102 GLU A CA 1
ATOM 822 C C . GLU A 1 102 ? -6.017 11.589 22.291 1.00 87.75 102 GLU A C 1
ATOM 824 O O . GLU A 1 102 ? -6.620 10.818 23.031 1.00 87.75 102 GLU A O 1
ATOM 829 N N . THR A 1 103 ? -6.659 12.265 21.335 1.00 86.12 103 THR A N 1
ATOM 830 C CA . THR A 1 103 ? -8.112 12.182 21.147 1.00 86.12 103 THR A CA 1
ATOM 831 C C . THR A 1 103 ? -8.557 10.756 20.828 1.00 86.12 103 THR A C 1
ATOM 833 O O . THR A 1 103 ? -9.582 10.306 21.336 1.00 86.12 103 THR A O 1
ATOM 836 N N . ARG A 1 104 ? -7.787 10.010 20.021 1.00 86.62 104 ARG A N 1
ATOM 837 C CA . ARG A 1 104 ? -8.100 8.602 19.729 1.00 86.62 104 ARG A CA 1
ATOM 838 C C . ARG A 1 104 ? -8.036 7.748 20.992 1.00 86.62 104 ARG A C 1
ATOM 840 O O . ARG A 1 104 ? -8.945 6.949 21.204 1.00 86.62 104 ARG A O 1
ATOM 847 N N . LEU A 1 105 ? -7.008 7.921 21.819 1.00 87.38 105 LEU A N 1
ATOM 848 C CA . LEU A 1 105 ? -6.824 7.168 23.059 1.00 87.38 105 LEU A CA 1
ATOM 849 C C . LEU A 1 105 ? -7.926 7.477 24.073 1.00 87.38 105 LEU A C 1
ATOM 851 O O . LEU A 1 105 ? -8.549 6.548 24.581 1.00 87.38 105 LEU A O 1
ATOM 855 N N . VAL A 1 106 ? -8.229 8.758 24.298 1.00 91.31 106 VAL A N 1
ATOM 856 C CA . VAL A 1 106 ? -9.290 9.194 25.220 1.00 91.31 106 VAL A CA 1
ATOM 857 C C . VAL A 1 106 ? -10.645 8.616 24.811 1.00 91.31 106 VAL A C 1
ATOM 859 O O . VAL A 1 106 ? -11.341 8.028 25.638 1.00 91.31 106 VAL A O 1
ATOM 862 N N . LEU A 1 107 ? -11.005 8.720 23.528 1.00 90.12 107 LEU A N 1
ATOM 863 C CA . LEU A 1 107 ? -12.263 8.179 23.009 1.00 90.12 107 LEU A CA 1
ATOM 864 C C . LEU A 1 107 ? -12.323 6.655 23.106 1.00 90.12 107 LEU A C 1
ATOM 866 O O . LEU A 1 107 ? -13.315 6.108 23.579 1.00 90.12 107 LEU A O 1
ATOM 870 N N . THR A 1 108 ? -11.254 5.977 22.686 1.00 88.94 108 THR A N 1
ATOM 871 C CA . THR A 1 108 ? -11.165 4.511 22.724 1.00 88.94 108 THR A CA 1
ATOM 872 C C . THR A 1 108 ? -11.300 4.009 24.152 1.00 88.94 108 THR A C 1
ATOM 874 O O . THR A 1 108 ? -12.112 3.126 24.399 1.00 88.94 108 THR A O 1
ATOM 877 N N . LYS A 1 109 ? -10.578 4.614 25.103 1.00 90.19 109 LYS A N 1
ATOM 878 C CA . LYS A 1 109 ? -10.659 4.255 26.519 1.00 90.19 109 LYS A CA 1
ATOM 879 C C . LYS A 1 109 ? -12.066 4.477 27.069 1.00 90.19 109 LYS A C 1
ATOM 881 O O . LYS A 1 109 ? -12.616 3.591 27.706 1.00 90.19 109 LYS A O 1
ATOM 886 N N . ARG A 1 110 ? -12.677 5.629 26.779 1.00 92.31 110 ARG A N 1
ATOM 887 C CA . ARG A 1 110 ? -14.028 5.956 27.254 1.00 92.31 110 ARG A CA 1
ATOM 888 C C . ARG A 1 110 ? -15.078 4.969 26.738 1.00 92.31 110 ARG A C 1
ATOM 890 O O . ARG A 1 110 ? -15.956 4.565 27.495 1.00 92.31 110 ARG A O 1
ATOM 897 N N . PHE A 1 111 ? -14.990 4.572 25.470 1.00 91.19 111 PHE A N 1
ATOM 898 C CA . PHE A 1 111 ? -15.882 3.563 24.897 1.00 91.19 111 PHE A CA 1
ATOM 899 C C . PHE A 1 111 ? -15.601 2.170 25.452 1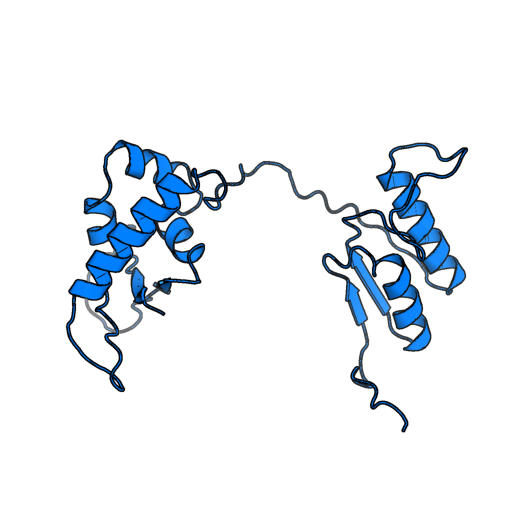.00 91.19 111 PHE A C 1
ATOM 901 O O . PHE A 1 111 ? -16.536 1.463 25.809 1.00 91.19 111 PHE A O 1
ATOM 908 N N . PHE A 1 112 ? -14.327 1.803 25.579 1.00 89.44 112 PHE A N 1
ATOM 909 C CA . PHE A 1 112 ? -13.912 0.536 26.165 1.00 89.44 112 PHE A CA 1
ATOM 910 C C . PHE A 1 112 ? -14.439 0.377 27.591 1.00 89.44 112 PHE A C 1
ATOM 912 O O . PHE A 1 112 ? -15.109 -0.610 27.871 1.00 89.44 112 PHE A O 1
ATOM 919 N N . ASP A 1 113 ? -14.230 1.372 28.457 1.00 89.19 113 ASP A N 1
ATOM 920 C CA . ASP A 1 113 ? -14.697 1.343 29.845 1.00 89.19 113 ASP A CA 1
ATOM 921 C C . ASP A 1 113 ? -16.225 1.186 29.908 1.00 89.19 113 ASP A C 1
ATOM 923 O O . ASP A 1 113 ? -16.739 0.400 30.701 1.00 89.19 113 ASP A O 1
ATOM 927 N N . LYS A 1 114 ? -16.968 1.878 29.032 1.00 88.31 114 LYS A N 1
ATOM 928 C CA . LYS A 1 114 ? -18.431 1.759 28.968 1.00 88.31 114 LYS A CA 1
ATOM 929 C C . LYS A 1 114 ? -18.887 0.354 28.569 1.00 88.31 114 LYS A C 1
ATOM 931 O O . LYS A 1 114 ? -19.841 -0.148 29.153 1.00 88.31 114 LYS A O 1
ATOM 936 N N . ILE A 1 115 ? -18.232 -0.261 27.586 1.00 87.50 115 ILE A N 1
ATOM 937 C CA . ILE A 1 115 ? -18.588 -1.599 27.092 1.00 87.50 115 ILE A CA 1
ATOM 938 C C . ILE A 1 115 ? -18.186 -2.664 28.110 1.00 87.50 115 ILE A C 1
ATOM 940 O O . ILE A 1 115 ? -18.963 -3.577 28.382 1.00 87.50 115 ILE A O 1
ATOM 944 N N . LEU A 1 116 ? -17.009 -2.517 28.720 1.00 85.50 116 LEU A N 1
ATOM 945 C CA . LEU A 1 116 ? -16.509 -3.429 29.740 1.00 85.50 116 LEU A CA 1
ATOM 946 C C . LEU A 1 116 ? -17.409 -3.436 30.981 1.00 85.50 116 LEU A C 1
ATOM 948 O O . LEU A 1 116 ? -17.650 -4.493 31.547 1.00 85.50 116 LEU A O 1
ATOM 952 N N . LEU A 1 117 ? -17.933 -2.274 31.381 1.00 85.00 117 LEU A N 1
ATOM 953 C CA . LEU A 1 117 ? -18.854 -2.142 32.516 1.00 85.00 117 LEU A CA 1
ATOM 954 C C . LEU A 1 117 ? -20.308 -2.504 32.182 1.00 85.00 117 LEU A C 1
ATOM 956 O O . LEU A 1 117 ? -21.151 -2.477 33.074 1.00 85.00 117 LEU A O 1
ATOM 960 N N . ASN A 1 118 ? -20.630 -2.811 30.921 1.00 83.00 118 ASN A N 1
ATOM 961 C CA . ASN A 1 118 ? -22.003 -3.136 30.533 1.00 83.00 118 ASN A CA 1
ATOM 962 C C . ASN A 1 118 ? -22.426 -4.552 30.956 1.00 83.00 118 ASN A C 1
ATOM 964 O O . ASN A 1 118 ? -23.614 -4.845 31.035 1.00 83.00 118 ASN A O 1
ATOM 968 N N . SER A 1 119 ? -21.462 -5.437 31.215 1.00 79.81 119 SER A N 1
ATOM 969 C CA . SER A 1 119 ? -21.717 -6.768 31.755 1.00 79.81 119 SER A CA 1
ATOM 970 C C . SER A 1 119 ? -20.528 -7.244 32.578 1.00 79.81 119 SER A C 1
ATOM 972 O O . SER A 1 119 ? -19.374 -7.091 32.174 1.00 79.81 119 SER A O 1
ATOM 974 N N . ASP A 1 120 ? -20.829 -7.868 33.713 1.00 79.44 120 ASP A N 1
ATOM 975 C CA . ASP A 1 120 ? -19.852 -8.543 34.566 1.00 79.44 120 ASP A CA 1
ATOM 976 C C . ASP A 1 120 ? -19.733 -10.041 34.250 1.00 79.44 120 ASP A C 1
ATOM 978 O O . ASP A 1 120 ? -19.079 -10.780 34.987 1.00 79.44 120 ASP A O 1
ATOM 982 N N . GLU A 1 121 ? -20.342 -10.503 33.152 1.00 79.06 121 GLU A N 1
ATOM 983 C CA . GLU A 1 121 ? -20.242 -11.895 32.728 1.00 79.06 121 GLU A CA 1
ATOM 984 C C . GLU A 1 121 ? -18.787 -12.303 32.473 1.00 79.06 121 GLU A C 1
ATOM 986 O O . GLU A 1 121 ? -18.041 -11.695 31.694 1.00 79.06 121 GLU A O 1
ATOM 991 N N . LEU A 1 122 ? -18.407 -13.393 33.134 1.00 77.56 122 LEU A N 1
ATOM 992 C CA . LEU A 1 122 ? -17.133 -14.064 32.953 1.00 77.56 122 LEU A CA 1
ATOM 993 C C . LEU A 1 122 ? -17.335 -15.236 31.995 1.00 77.56 122 LEU A C 1
ATOM 995 O O . LEU A 1 122 ? -18.066 -16.174 32.314 1.00 77.56 122 LEU A O 1
ATOM 999 N N . LYS A 1 123 ? -16.658 -15.214 30.846 1.00 75.25 123 LYS A N 1
ATOM 1000 C CA . LYS A 1 123 ? -16.517 -16.394 29.980 1.00 75.25 123 LYS A CA 1
ATOM 1001 C C . LYS A 1 123 ? -15.076 -16.85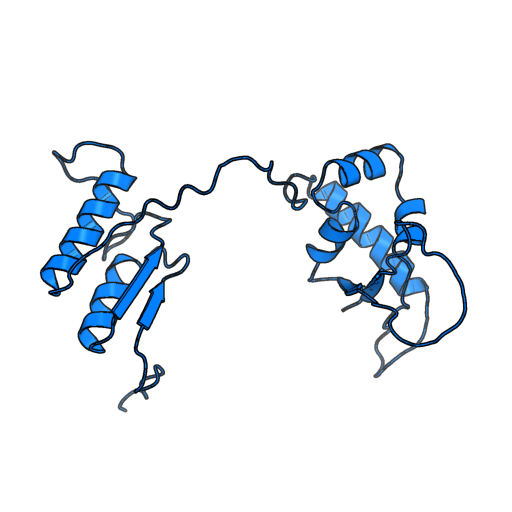7 30.076 1.00 75.25 123 LYS A C 1
ATOM 1003 O O . LYS A 1 123 ? -14.167 -16.058 29.886 1.00 75.25 123 LYS A O 1
ATOM 1008 N N . ASP A 1 124 ? -14.877 -18.111 30.469 1.00 78.50 124 ASP A N 1
ATOM 1009 C CA . ASP A 1 124 ? -13.549 -18.704 30.677 1.00 78.50 124 ASP A CA 1
ATOM 1010 C C . ASP A 1 124 ? -12.635 -17.886 31.617 1.00 78.50 124 ASP A C 1
ATOM 1012 O O . ASP A 1 124 ? -11.424 -17.802 31.432 1.00 78.50 124 ASP A O 1
ATOM 1016 N N . GLY A 1 125 ? -13.221 -17.247 32.639 1.00 75.75 125 GLY A N 1
ATOM 1017 C CA . GLY A 1 125 ? -12.493 -16.391 33.587 1.00 75.75 125 GLY A CA 1
ATOM 1018 C C . GLY A 1 125 ? -12.135 -14.996 33.054 1.00 75.75 125 GLY A C 1
ATOM 1019 O O . GLY A 1 125 ? -11.523 -14.212 33.777 1.00 75.75 125 GLY A O 1
ATOM 1020 N N . TRP A 1 126 ? -12.545 -14.658 31.829 1.00 74.00 126 TRP A N 1
ATOM 1021 C CA . TRP A 1 126 ? -12.349 -13.350 31.209 1.00 74.00 126 TRP A CA 1
ATOM 1022 C C . TRP A 1 126 ? -13.622 -12.499 31.267 1.00 74.00 126 TRP A C 1
ATOM 1024 O O . TRP A 1 126 ? -14.705 -12.946 30.876 1.00 74.00 126 TRP A O 1
ATOM 1034 N N . ARG A 1 127 ? -13.494 -11.242 31.717 1.00 72.62 127 ARG A N 1
ATOM 1035 C CA . ARG A 1 127 ? -14.585 -10.257 31.635 1.00 72.62 127 ARG A CA 1
ATOM 1036 C C . ARG A 1 127 ? -14.714 -9.805 30.190 1.00 72.62 127 ARG A C 1
ATOM 1038 O O . ARG A 1 127 ? -13.911 -9.012 29.710 1.00 72.62 127 ARG A O 1
ATOM 1045 N N . CYS A 1 128 ? -15.736 -10.310 29.513 1.00 70.62 128 CYS A N 1
ATOM 1046 C CA . CYS A 1 128 ? -15.962 -10.022 28.096 1.00 70.62 128 CYS A CA 1
ATOM 1047 C C . CYS A 1 128 ? -16.558 -8.625 27.862 1.00 70.62 128 CYS A C 1
ATOM 1049 O O . CYS A 1 128 ? -16.624 -8.165 26.722 1.00 70.62 128 CYS A O 1
ATOM 1051 N N . GLY A 1 129 ? -17.014 -7.964 28.932 1.00 79.19 129 GLY A N 1
ATOM 1052 C CA . GLY A 1 129 ? -17.896 -6.812 28.825 1.00 79.19 129 GLY A CA 1
ATOM 1053 C C . GLY A 1 129 ? -19.242 -7.195 28.212 1.00 79.19 129 GLY A C 1
ATOM 1054 O O . GLY A 1 129 ? -19.592 -8.371 28.098 1.00 79.19 129 GLY A O 1
ATOM 1055 N N . GLY A 1 130 ? -20.015 -6.183 27.829 1.00 81.69 130 GLY A N 1
ATOM 1056 C CA . GLY A 1 130 ? -21.266 -6.360 27.095 1.00 81.69 130 GLY A CA 1
ATOM 1057 C C . GLY A 1 130 ? -21.144 -6.010 25.613 1.00 81.69 130 GLY A C 1
ATOM 1058 O O . GLY A 1 130 ? -20.063 -5.752 25.086 1.00 81.69 130 GLY A O 1
ATOM 1059 N N . ALA A 1 131 ? -22.291 -5.962 24.943 1.00 82.38 131 ALA A N 1
ATOM 1060 C CA . ALA A 1 131 ? -22.445 -5.294 23.657 1.00 82.38 131 ALA A CA 1
ATOM 1061 C C . ALA A 1 131 ? -23.144 -3.949 23.876 1.00 82.38 131 ALA A C 1
ATOM 1063 O O . ALA A 1 131 ? -23.909 -3.802 24.828 1.00 82.38 131 ALA A O 1
ATOM 1064 N N . ILE A 1 132 ? -22.876 -2.970 23.020 1.00 85.25 132 ILE A N 1
ATOM 1065 C CA . ILE A 1 132 ? -23.558 -1.673 23.060 1.00 85.25 132 ILE A CA 1
ATOM 1066 C C . ILE A 1 132 ? -23.933 -1.231 21.650 1.00 85.25 132 ILE A C 1
ATOM 1068 O O . ILE A 1 132 ? -23.202 -1.500 20.687 1.00 85.25 132 ILE A O 1
ATOM 1072 N N . GLU A 1 133 ? -25.057 -0.529 21.533 1.00 85.06 133 GLU A N 1
ATOM 1073 C CA . GLU A 1 133 ? -25.448 0.101 20.281 1.00 85.06 133 GLU A CA 1
ATOM 1074 C C . GLU A 1 133 ? -24.565 1.314 19.966 1.00 85.06 133 GLU A C 1
ATOM 1076 O O . GLU A 1 133 ? -24.173 2.104 20.830 1.00 85.06 133 GLU A O 1
ATOM 1081 N N . LEU A 1 134 ? -24.294 1.519 18.677 1.00 84.81 134 LEU A N 1
ATOM 1082 C CA . LEU A 1 134 ? -23.524 2.670 18.207 1.00 84.81 134 LEU A CA 1
ATOM 1083 C C . LEU A 1 134 ? -24.185 4.021 18.554 1.00 84.81 134 LEU A C 1
ATOM 1085 O O . LEU A 1 134 ? -23.488 5.023 18.733 1.00 84.81 134 LEU A O 1
ATOM 1089 N N . SER A 1 135 ? -25.517 4.043 18.639 1.00 85.50 135 SER A N 1
ATOM 1090 C CA . SER A 1 135 ? -26.338 5.191 19.042 1.00 85.50 135 SER A CA 1
ATOM 1091 C C . SER A 1 135 ? -25.974 5.677 20.450 1.00 85.50 135 SER A C 1
ATOM 1093 O O . SER A 1 135 ? -25.735 6.871 20.643 1.00 85.50 135 SER A O 1
ATOM 1095 N N . GLU A 1 136 ? -25.833 4.762 21.411 1.00 86.25 136 GLU A N 1
ATOM 1096 C CA . GLU A 1 136 ? -25.468 5.081 22.794 1.00 86.25 136 GLU A CA 1
ATOM 1097 C C . GLU A 1 136 ? -24.049 5.649 22.898 1.00 86.25 136 GLU A C 1
ATOM 1099 O O . GLU A 1 136 ? -23.817 6.635 23.600 1.00 86.25 136 GLU A O 1
ATOM 1104 N N . LEU A 1 137 ? -23.097 5.103 22.135 1.00 87.38 137 LEU A N 1
ATOM 1105 C CA . LEU A 1 137 ? -21.737 5.653 22.079 1.00 87.38 137 LEU A CA 1
ATOM 1106 C C . LEU A 1 137 ? -21.708 7.056 21.467 1.00 87.38 137 LEU A C 1
ATOM 1108 O O . LEU A 1 137 ? -20.937 7.911 21.908 1.00 87.38 137 LEU A O 1
ATOM 1112 N N . ALA A 1 138 ? -22.557 7.319 20.471 1.00 87.88 138 ALA A N 1
ATOM 1113 C CA . ALA A 1 138 ? -22.666 8.637 19.859 1.00 87.88 138 ALA A CA 1
ATOM 1114 C C . ALA A 1 138 ? -23.218 9.696 20.831 1.00 87.88 138 ALA A C 1
ATOM 1116 O O . ALA A 1 138 ? -22.855 10.868 20.707 1.00 87.88 138 ALA A O 1
ATOM 1117 N N . LEU A 1 139 ? -24.042 9.305 21.812 1.00 89.38 139 LEU A N 1
ATOM 1118 C CA . LEU A 1 139 ? -24.526 10.199 22.872 1.00 89.38 139 LEU A CA 1
ATOM 1119 C C . LEU A 1 139 ? -23.423 10.593 23.864 1.00 89.38 139 LEU A C 1
ATOM 1121 O O . LEU A 1 139 ? -23.468 11.690 24.412 1.00 89.38 139 LEU A O 1
ATOM 1125 N N . MET A 1 140 ? -22.409 9.743 24.051 1.00 87.12 140 MET A N 1
ATOM 1126 C CA . MET A 1 140 ? -21.258 10.029 24.920 1.00 87.12 140 MET A CA 1
ATOM 1127 C C . MET A 1 140 ? -20.234 10.987 24.294 1.00 87.12 140 MET A C 1
ATOM 1129 O O . MET A 1 140 ? -19.283 11.392 24.965 1.00 87.12 140 MET A O 1
ATOM 1133 N N . LEU A 1 141 ? -20.380 11.310 23.007 1.00 88.62 141 LEU A N 1
ATOM 1134 C CA . LEU A 1 141 ? -19.519 12.266 22.321 1.00 88.62 141 LEU A CA 1
ATOM 1135 C C . LEU A 1 141 ? -19.950 13.706 22.618 1.00 88.62 141 LEU A C 1
ATOM 1137 O O . LEU A 1 141 ? -21.133 14.043 22.553 1.00 88.62 141 LEU A O 1
ATOM 1141 N N . THR A 1 142 ? -18.979 14.584 22.846 1.00 91.12 142 THR A N 1
ATOM 1142 C CA . THR A 1 142 ? -19.208 16.033 22.866 1.00 91.12 142 THR A CA 1
ATOM 1143 C C . THR A 1 142 ? -19.530 16.547 21.460 1.00 91.12 142 THR A C 1
ATOM 1145 O O . THR A 1 142 ? -19.235 15.892 20.459 1.00 91.12 142 THR A O 1
ATOM 1148 N N . GLU A 1 143 ? -20.112 17.743 21.338 1.00 87.69 143 GLU A N 1
ATOM 1149 C CA . GLU A 1 143 ? -20.427 18.313 20.019 1.00 87.69 143 GLU A CA 1
ATOM 1150 C C . GLU A 1 143 ? -19.181 18.503 19.135 1.00 87.69 143 GLU A C 1
ATOM 1152 O O . GLU A 1 143 ? -19.243 18.265 17.926 1.00 87.69 143 GLU A O 1
ATOM 1157 N N . SER A 1 144 ? -18.026 18.834 19.722 1.00 86.94 144 SER A N 1
ATOM 1158 C CA . SER A 1 144 ? -16.760 18.925 18.985 1.00 86.94 144 SER A CA 1
ATOM 1159 C C . SER A 1 144 ? -16.275 17.554 18.503 1.00 86.94 144 SER A C 1
ATOM 1161 O O . SER A 1 144 ? -15.853 17.418 17.354 1.00 86.94 144 SER A O 1
ATOM 1163 N N . GLU A 1 145 ? -16.398 16.508 19.323 1.00 88.31 145 GLU A N 1
ATOM 1164 C CA . GLU A 1 145 ? -16.059 15.136 18.935 1.00 88.31 145 GLU A CA 1
ATOM 1165 C C . GLU A 1 145 ? -17.023 14.593 17.871 1.00 88.31 145 GLU A C 1
ATOM 1167 O O . GLU A 1 145 ? -16.586 13.953 16.917 1.00 88.31 145 GLU A O 1
ATOM 1172 N N . LYS A 1 146 ? -18.326 14.891 17.962 1.00 86.69 146 LYS A N 1
ATOM 1173 C CA . LYS A 1 146 ? -19.309 14.535 16.924 1.00 86.69 146 LYS A CA 1
ATOM 1174 C C . LYS A 1 146 ? -18.964 15.186 15.591 1.00 86.69 146 LYS A C 1
ATOM 1176 O O . LYS A 1 146 ? -19.020 14.521 14.555 1.00 86.69 146 LYS A O 1
ATOM 1181 N N . GLN A 1 147 ? -18.594 16.466 15.598 1.00 84.25 147 GLN A N 1
ATOM 1182 C CA . GLN A 1 147 ? -18.128 17.158 14.397 1.00 84.25 147 GLN A CA 1
ATOM 1183 C C . GLN A 1 147 ? -16.841 16.525 13.854 1.00 84.25 147 GLN A C 1
ATOM 1185 O O . GLN A 1 147 ? -16.757 16.268 12.653 1.00 84.25 147 GLN A O 1
ATOM 1190 N N . LEU A 1 148 ? -15.885 16.191 14.726 1.00 83.94 148 LEU A N 1
ATOM 1191 C CA . LEU A 1 148 ? -14.643 15.516 14.351 1.00 83.94 148 LEU A CA 1
ATOM 1192 C C . LEU A 1 148 ? -14.901 14.149 13.704 1.00 83.94 148 LEU A C 1
ATOM 1194 O O . LEU A 1 148 ? -14.290 13.830 12.683 1.00 83.94 148 LEU A O 1
ATOM 1198 N N . MET A 1 149 ? -15.843 13.371 14.248 1.00 83.56 149 MET A N 1
ATOM 1199 C CA . MET A 1 149 ? -16.276 12.101 13.665 1.00 83.56 149 MET A CA 1
ATOM 1200 C C . MET A 1 149 ? -16.975 12.319 12.322 1.00 83.56 149 MET A C 1
ATOM 1202 O O . MET A 1 149 ? -16.616 11.665 11.351 1.00 83.56 149 MET A O 1
ATOM 1206 N N . LYS A 1 150 ? -17.910 13.272 12.205 1.00 80.50 150 LYS A N 1
ATOM 1207 C CA . LYS A 1 150 ? -18.611 13.583 10.939 1.00 80.50 150 LYS A CA 1
ATOM 1208 C C . LYS A 1 150 ? -17.667 14.012 9.811 1.00 80.50 150 LYS A C 1
ATOM 1210 O O . LYS A 1 150 ? -17.981 13.813 8.639 1.00 80.50 150 LYS A O 1
ATOM 1215 N N . GLN A 1 151 ? -16.506 14.574 10.144 1.00 78.19 151 GLN A N 1
ATOM 1216 C CA . GLN A 1 151 ? -15.473 14.905 9.162 1.00 78.19 151 GLN A CA 1
ATOM 1217 C C . GLN A 1 151 ? -14.770 13.661 8.582 1.00 78.19 151 GLN A C 1
ATOM 1219 O O . GLN A 1 151 ? -14.120 13.775 7.541 1.00 78.19 151 GLN A O 1
ATOM 1224 N N . GLN A 1 152 ? -14.922 12.479 9.194 1.00 78.88 152 GLN A N 1
ATOM 1225 C CA . GLN A 1 152 ? -14.378 11.199 8.728 1.00 78.88 152 GLN A CA 1
ATOM 1226 C C . GLN A 1 152 ? -15.368 10.443 7.815 1.00 78.88 152 GLN A C 1
ATOM 1228 O O . GLN A 1 152 ? -16.585 10.581 7.912 1.00 78.88 152 GLN A O 1
ATOM 1233 N N . CYS A 1 153 ? -14.861 9.613 6.902 1.00 66.75 153 CYS A N 1
ATOM 1234 C CA . CYS A 1 153 ? -15.651 8.814 5.972 1.00 66.75 153 CYS A CA 1
ATOM 1235 C C . CYS A 1 153 ? -16.222 7.637 6.750 1.00 66.75 153 CYS A C 1
ATOM 1237 O O . CYS A 1 153 ? -15.466 6.768 7.169 1.00 66.75 153 CYS A O 1
ATOM 1239 N N . GLY A 1 154 ? -17.539 7.615 6.953 1.00 71.94 154 GLY A N 1
ATOM 1240 C CA . GLY A 1 154 ? -18.211 6.613 7.789 1.00 71.94 154 GLY A CA 1
ATOM 1241 C C . GLY A 1 154 ? -18.190 6.926 9.291 1.00 71.94 154 GLY A C 1
ATOM 1242 O O . GLY A 1 154 ? -18.631 6.107 10.091 1.00 71.94 154 GLY A O 1
ATOM 1243 N N . GLY A 1 155 ? -17.728 8.116 9.688 1.00 84.00 155 GLY A N 1
ATOM 1244 C CA . GLY A 1 155 ? -17.945 8.643 11.033 1.00 84.00 155 GLY A CA 1
ATOM 1245 C C . GLY A 1 155 ? -17.376 7.798 12.175 1.00 84.00 155 GLY A C 1
ATOM 1246 O O . GLY A 1 155 ? -16.281 7.239 12.086 1.00 84.00 155 GLY A O 1
ATOM 1247 N N . LEU A 1 156 ? -18.159 7.702 13.254 1.00 85.38 156 LEU A N 1
ATOM 1248 C CA . LEU A 1 156 ? -17.835 6.924 14.452 1.00 85.38 156 LEU A CA 1
ATOM 1249 C C . LEU A 1 156 ? -17.640 5.428 14.147 1.00 85.38 156 LEU A C 1
ATOM 1251 O O . LEU A 1 156 ? -16.777 4.781 14.731 1.00 85.38 156 LEU A O 1
ATOM 1255 N N . GLN A 1 157 ? -18.385 4.881 13.185 1.00 84.38 157 GLN A N 1
ATOM 1256 C CA . GLN A 1 157 ? -18.266 3.478 12.785 1.00 84.38 157 GLN A CA 1
ATOM 1257 C C . GLN A 1 157 ? -16.874 3.169 12.217 1.00 84.38 157 GLN A C 1
ATOM 1259 O O . GLN A 1 157 ? -16.261 2.164 12.574 1.00 84.38 157 GLN A O 1
ATOM 1264 N N . THR A 1 158 ? -16.353 4.042 11.353 1.00 84.00 158 THR A N 1
ATOM 1265 C CA . THR A 1 158 ? -14.998 3.903 10.800 1.00 84.00 158 THR A CA 1
ATOM 1266 C C . THR A 1 158 ? -13.931 4.089 11.870 1.00 84.00 158 THR A C 1
ATOM 1268 O O . THR A 1 158 ? -12.938 3.367 11.866 1.00 84.00 158 THR A O 1
ATOM 1271 N N . PHE A 1 159 ? -14.139 5.012 12.816 1.00 86.12 159 PHE A N 1
ATOM 1272 C CA . PHE A 1 159 ? -13.244 5.172 13.961 1.00 86.12 159 PHE A CA 1
ATOM 1273 C C . PHE A 1 159 ? -13.091 3.865 14.744 1.00 86.12 159 PHE A C 1
ATOM 1275 O O . PHE 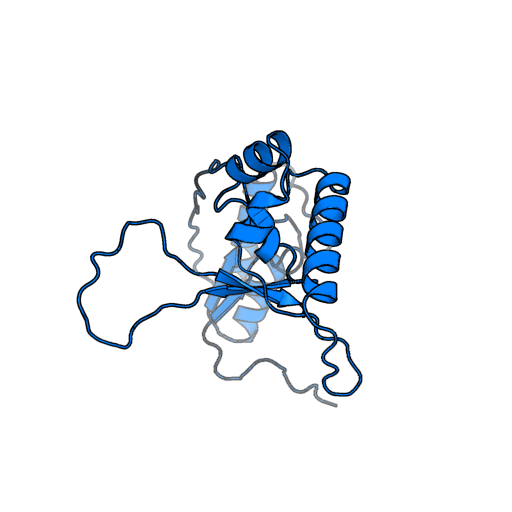A 1 159 ? -11.966 3.411 14.934 1.00 86.12 159 PHE A O 1
ATOM 1282 N N . LEU A 1 160 ? -14.206 3.232 15.114 1.00 85.44 160 LEU A N 1
ATOM 1283 C CA . LEU A 1 160 ? -14.205 1.980 15.871 1.00 85.44 160 LEU A CA 1
ATOM 1284 C C . LEU A 1 160 ? -13.586 0.823 15.078 1.00 85.44 160 LEU A C 1
ATOM 1286 O O . LEU A 1 160 ? -12.766 0.091 15.619 1.00 85.44 160 LEU A O 1
ATOM 1290 N N . ARG A 1 161 ? -13.899 0.704 13.779 1.00 81.94 161 ARG A N 1
ATOM 1291 C CA . ARG A 1 161 ? -13.296 -0.307 12.887 1.00 81.94 161 ARG A CA 1
ATOM 1292 C C . ARG A 1 161 ? -11.782 -0.195 12.783 1.00 81.94 161 ARG A C 1
ATOM 1294 O O . ARG A 1 161 ? -11.105 -1.208 12.664 1.00 81.94 161 ARG A O 1
ATOM 1301 N N . ASN A 1 162 ? -11.255 1.024 12.831 1.00 82.44 162 ASN A N 1
ATOM 1302 C CA . ASN A 1 162 ? -9.814 1.248 12.781 1.00 82.44 162 ASN A CA 1
ATOM 1303 C C . ASN A 1 162 ? -9.129 0.969 14.124 1.00 82.44 162 ASN A C 1
ATOM 1305 O O . ASN A 1 162 ? -7.916 0.782 14.147 1.00 82.44 162 ASN A O 1
ATOM 1309 N N . GLN A 1 163 ? -9.886 0.882 15.222 1.00 81.56 163 GLN A N 1
ATOM 1310 C CA . GLN A 1 163 ? -9.410 0.386 16.517 1.00 81.56 163 GLN A CA 1
ATOM 1311 C C . GLN A 1 163 ? -9.626 -1.133 16.652 1.00 81.56 163 GLN A C 1
ATOM 1313 O O . GLN A 1 163 ? -10.051 -1.628 17.695 1.00 81.56 163 GLN A O 1
ATOM 1318 N N . HIS A 1 164 ? -9.331 -1.876 15.583 1.00 75.81 164 HIS A N 1
ATOM 1319 C CA . HIS A 1 164 ? -9.451 -3.335 15.494 1.00 75.81 164 HIS A CA 1
ATOM 1320 C C . HIS A 1 164 ? -8.653 -4.125 16.541 1.00 75.81 164 HIS A C 1
ATOM 1322 O O . HIS A 1 164 ? -8.812 -5.330 16.620 1.00 75.81 164 HIS A O 1
ATOM 1328 N N . GLN A 1 165 ? -7.771 -3.485 17.305 1.00 78.31 165 GLN A N 1
ATOM 1329 C CA . GLN A 1 165 ? -7.061 -4.094 18.426 1.00 78.31 165 GLN A CA 1
ATOM 1330 C C . GLN A 1 165 ? -7.886 -4.102 19.723 1.00 78.31 165 GLN A C 1
ATOM 1332 O O . GLN A 1 165 ? -7.490 -4.747 20.684 1.00 78.31 165 GLN A O 1
ATOM 1337 N N . VAL A 1 166 ? -9.000 -3.363 19.764 1.00 79.38 166 VAL A N 1
ATOM 1338 C CA . VAL A 1 166 ? -9.887 -3.261 20.935 1.00 79.38 166 VAL A CA 1
ATOM 1339 C C . VAL A 1 166 ? -11.311 -3.685 20.593 1.00 79.38 166 VAL A C 1
ATOM 1341 O O . VAL A 1 166 ? -11.963 -4.343 21.397 1.00 79.38 166 VAL A O 1
ATOM 1344 N N . PHE A 1 167 ? -11.808 -3.311 19.410 1.00 82.06 167 PHE A N 1
ATOM 1345 C CA . PHE A 1 167 ? -13.216 -3.479 19.070 1.00 82.06 167 PHE A CA 1
ATOM 1346 C C . PHE A 1 167 ? -13.451 -4.325 17.824 1.00 82.06 167 PHE A C 1
ATOM 1348 O O . PHE A 1 167 ? -12.781 -4.181 16.800 1.00 82.06 167 PHE A O 1
ATOM 1355 N N . LYS A 1 168 ? -14.534 -5.100 17.871 1.00 77.62 168 LYS A N 1
ATOM 1356 C CA . LYS A 1 168 ? -15.155 -5.750 16.721 1.00 77.62 168 LYS A CA 1
ATOM 1357 C C . LYS A 1 168 ? -16.516 -5.113 16.457 1.00 77.62 168 LYS A C 1
ATOM 1359 O O . LYS A 1 168 ? -17.424 -5.219 17.274 1.00 77.62 168 LYS A O 1
ATOM 1364 N N . THR A 1 169 ? -16.6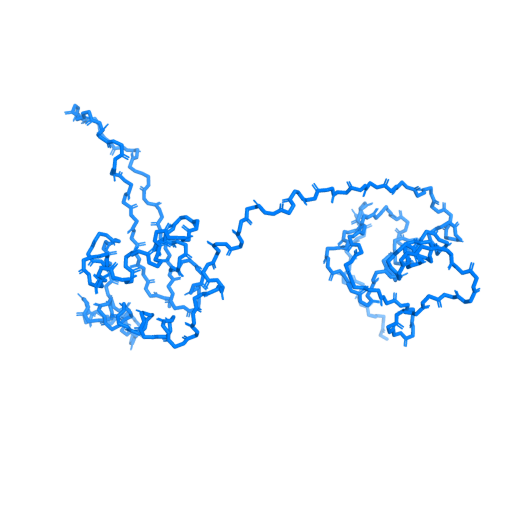71 -4.448 15.310 1.00 75.88 169 THR A N 1
ATOM 1365 C CA . THR A 1 169 ? -17.979 -3.927 14.868 1.00 75.88 169 THR A CA 1
ATOM 1366 C C . THR A 1 169 ? -18.709 -4.975 14.036 1.00 75.88 169 THR A C 1
ATOM 1368 O O . THR A 1 169 ? -18.187 -5.390 12.995 1.00 75.88 169 THR A O 1
ATOM 1371 N N . LEU A 1 170 ? -19.928 -5.338 14.418 1.00 75.06 170 LEU A N 1
ATOM 1372 C CA . LEU A 1 170 ? -20.788 -6.261 13.683 1.00 75.06 170 LEU A CA 1
ATOM 1373 C C . LEU A 1 170 ? -21.927 -5.487 13.022 1.00 75.06 170 LEU A C 1
ATOM 1375 O O . LEU A 1 170 ? -22.575 -4.658 13.651 1.00 75.06 170 LEU A O 1
ATOM 1379 N N . LYS A 1 171 ? -22.167 -5.735 11.732 1.00 73.50 171 LYS A N 1
ATOM 1380 C CA . LYS A 1 171 ? -23.333 -5.189 11.030 1.00 73.50 171 LYS A CA 1
ATOM 1381 C C . LYS A 1 171 ? -24.438 -6.238 11.076 1.00 73.50 171 LYS A C 1
ATOM 1383 O O . LYS A 1 171 ? -24.282 -7.287 10.455 1.00 73.50 171 LYS A O 1
ATOM 1388 N N . ILE A 1 172 ? -25.539 -5.949 11.760 1.00 62.16 172 ILE A N 1
ATOM 1389 C CA . ILE A 1 172 ? -26.685 -6.859 11.803 1.00 62.16 172 ILE A CA 1
ATOM 1390 C C . ILE A 1 172 ? -27.612 -6.484 10.649 1.00 62.16 172 ILE A C 1
ATOM 1392 O O . ILE A 1 172 ? -28.168 -5.389 10.608 1.00 62.16 172 ILE A O 1
ATOM 1396 N N . CYS A 1 173 ? -27.750 -7.372 9.665 1.00 47.44 173 CYS A N 1
ATOM 1397 C CA . CYS A 1 173 ? -28.759 -7.224 8.619 1.00 47.44 173 CYS A CA 1
ATOM 1398 C C . CYS A 1 173 ? -30.008 -7.989 9.063 1.00 47.44 173 CYS A C 1
ATOM 1400 O O . CYS A 1 173 ? -30.022 -9.215 9.005 1.00 47.44 173 CYS A O 1
ATOM 1402 N N . GLN A 1 174 ? -31.055 -7.288 9.505 1.00 46.47 174 GLN A N 1
ATOM 1403 C CA . GLN A 1 174 ? -32.345 -7.928 9.751 1.00 46.47 174 GLN A CA 1
ATOM 1404 C C . GLN A 1 174 ? -32.986 -8.287 8.404 1.00 46.47 174 GLN A C 1
ATOM 1406 O O . GLN A 1 174 ? -33.566 -7.443 7.727 1.00 46.47 174 GLN A O 1
ATOM 1411 N N . HIS A 1 175 ? -32.845 -9.538 7.979 1.00 44.25 175 HIS A N 1
ATOM 1412 C CA . HIS A 1 175 ? -33.725 -10.161 6.989 1.00 44.25 175 HIS A CA 1
ATOM 1413 C C . HIS A 1 175 ? -34.245 -11.466 7.580 1.00 44.25 175 HIS A C 1
ATOM 1415 O O . HIS A 1 175 ? -33.726 -12.540 7.294 1.00 44.25 175 HIS A O 1
ATOM 1421 N N . SER A 1 176 ? -35.236 -11.360 8.466 1.00 38.56 176 SER A N 1
ATOM 1422 C CA . SER A 1 176 ? -36.254 -12.393 8.712 1.00 38.56 176 SER A CA 1
ATOM 1423 C C . SER A 1 176 ? -37.187 -11.960 9.845 1.00 38.56 176 SER A C 1
ATOM 1425 O O . SER A 1 176 ? -36.895 -12.167 11.014 1.00 38.56 176 SER A O 1
ATOM 1427 N N . GLN A 1 177 ? -38.318 -11.349 9.488 1.00 37.59 177 GLN A N 1
ATOM 1428 C CA . GLN A 1 177 ? -39.675 -11.874 9.715 1.00 37.59 177 GLN A CA 1
ATOM 1429 C C . GLN A 1 177 ? -40.705 -10.784 9.369 1.00 37.59 177 GLN A C 1
ATOM 1431 O O . GLN A 1 177 ? -40.545 -9.608 9.684 1.00 37.59 177 GLN A O 1
ATOM 1436 N N . GLN A 1 178 ? -41.734 -11.184 8.622 1.00 42.88 178 GLN A N 1
ATOM 1437 C CA . GLN A 1 178 ? -42.870 -10.356 8.221 1.00 42.88 178 GLN A CA 1
ATOM 1438 C C . GLN A 1 178 ? -43.566 -9.755 9.450 1.00 42.88 178 GLN A C 1
ATOM 1440 O O . GLN A 1 178 ? -43.977 -10.505 10.321 1.00 42.88 178 GLN A O 1
ATOM 1445 N N . THR A 1 179 ? -43.731 -8.430 9.493 1.00 36.91 179 THR A N 1
ATOM 1446 C CA . THR A 1 179 ? -45.019 -7.730 9.293 1.00 36.91 179 THR A CA 1
ATOM 1447 C C . THR A 1 179 ? -44.791 -6.213 9.321 1.00 36.91 179 THR A C 1
ATOM 1449 O O . THR A 1 179 ? -44.325 -5.670 10.314 1.00 36.91 179 THR A O 1
ATOM 1452 N N . ASN A 1 180 ? -45.130 -5.545 8.213 1.00 41.62 180 ASN A N 1
ATOM 1453 C CA . ASN A 1 180 ? -45.482 -4.125 8.076 1.00 41.62 180 ASN A CA 1
ATOM 1454 C C . ASN A 1 180 ? -44.818 -3.106 9.024 1.00 41.62 180 ASN A C 1
ATOM 1456 O O . ASN A 1 180 ? -45.485 -2.533 9.880 1.00 41.62 180 ASN A O 1
ATOM 1460 N N . PHE A 1 181 ? -43.564 -2.746 8.759 1.00 33.88 181 PHE A N 1
ATOM 1461 C CA . PHE A 1 181 ? -43.052 -1.421 9.111 1.00 33.88 181 PHE A CA 1
ATOM 1462 C C . PHE A 1 181 ? -42.258 -0.864 7.929 1.00 33.88 181 PHE A C 1
ATOM 1464 O O . PHE A 1 181 ? -41.377 -1.529 7.389 1.00 33.88 181 PHE A O 1
ATOM 1471 N N . ARG A 1 182 ? -42.613 0.344 7.477 1.00 31.89 182 ARG A N 1
ATOM 1472 C CA . ARG A 1 182 ? -41.838 1.078 6.468 1.00 31.89 182 ARG A CA 1
ATOM 1473 C C . ARG A 1 182 ? -40.489 1.445 7.101 1.00 31.89 182 ARG A C 1
ATOM 1475 O O . ARG A 1 182 ? -40.515 2.194 8.0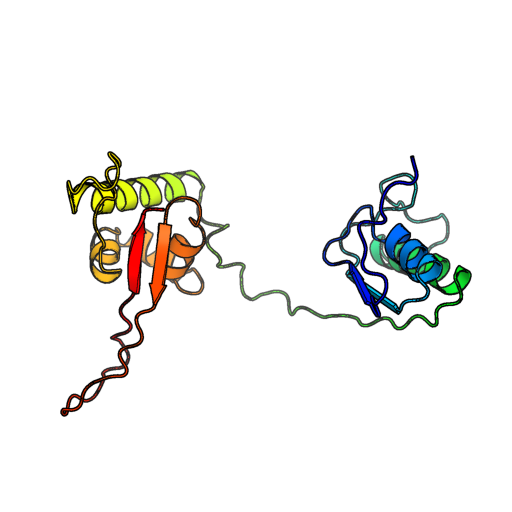77 1.00 31.89 182 ARG A O 1
ATOM 1482 N N . PRO A 1 183 ? -39.334 0.985 6.587 1.00 32.44 183 PRO A N 1
ATOM 1483 C CA . PRO A 1 183 ? -38.058 1.382 7.158 1.00 32.44 183 PRO A CA 1
ATOM 1484 C C . PRO A 1 183 ? -37.774 2.833 6.771 1.00 32.44 183 PRO A C 1
ATOM 1486 O O . PRO A 1 183 ? -37.706 3.177 5.589 1.00 32.44 183 PRO A O 1
ATOM 1489 N N . SER A 1 184 ? -37.615 3.686 7.778 1.00 31.33 184 SER A N 1
ATOM 1490 C CA . SER A 1 184 ? -36.900 4.951 7.636 1.00 31.33 184 SER A CA 1
ATOM 1491 C C . SER A 1 184 ? -35.415 4.628 7.419 1.00 31.33 184 SER A C 1
ATOM 1493 O O . SER A 1 184 ? -34.881 3.681 7.991 1.00 31.33 184 SER A O 1
ATOM 1495 N N . VAL A 1 185 ? -34.737 5.406 6.578 1.00 35.44 185 VAL A N 1
ATOM 1496 C CA . VAL A 1 185 ? -33.344 5.229 6.112 1.00 35.44 185 VAL A CA 1
ATOM 1497 C C . VAL A 1 185 ? -32.256 5.320 7.207 1.00 35.44 185 VAL A C 1
ATOM 1499 O O . VAL A 1 185 ? -31.076 5.463 6.890 1.00 35.44 185 VAL A O 1
ATOM 1502 N N . HIS A 1 186 ? -32.610 5.198 8.488 1.00 37.53 186 HIS A N 1
ATOM 1503 C CA . HIS A 1 186 ? -31.687 5.341 9.617 1.00 37.53 186 HIS A CA 1
ATOM 1504 C C . HIS A 1 186 ? -31.441 4.081 10.457 1.00 37.53 186 HIS A C 1
ATOM 1506 O O . HIS A 1 186 ? -30.498 4.089 11.246 1.00 37.53 186 HIS A O 1
ATOM 1512 N N . ASP A 1 187 ? -32.149 2.975 10.230 1.00 34.31 187 ASP A N 1
ATOM 1513 C CA . ASP A 1 187 ? -32.064 1.825 11.142 1.00 34.31 187 ASP A CA 1
ATOM 1514 C C . ASP A 1 187 ? -31.104 0.744 10.624 1.00 34.31 187 ASP A C 1
ATOM 1516 O O . ASP A 1 187 ? -31.481 -0.365 10.247 1.00 34.31 187 ASP A O 1
ATOM 1520 N N . ALA A 1 188 ? -29.814 1.086 10.579 1.00 41.28 188 ALA A N 1
ATOM 1521 C CA . ALA A 1 188 ? -28.738 0.106 10.476 1.00 41.28 188 ALA A CA 1
ATOM 1522 C C . ALA A 1 188 ? -28.156 -0.137 11.874 1.00 41.28 188 ALA A C 1
ATOM 1524 O O . ALA A 1 188 ? -27.345 0.655 12.357 1.00 41.28 188 ALA A O 1
ATOM 1525 N N . PHE A 1 189 ? -28.548 -1.241 12.511 1.00 48.78 189 PHE A N 1
ATOM 1526 C CA . PHE A 1 189 ? -28.003 -1.640 13.807 1.00 48.78 189 PHE A CA 1
ATOM 1527 C C . PHE A 1 189 ? -26.568 -2.160 13.649 1.00 48.78 189 PHE A C 1
ATOM 1529 O O . PHE A 1 189 ? -26.269 -3.041 12.832 1.00 48.78 189 PHE A O 1
ATOM 1536 N N . LEU A 1 190 ? -25.664 -1.571 14.429 1.00 55.28 190 LEU A N 1
ATOM 1537 C CA . LEU A 1 190 ? -24.283 -2.009 14.569 1.00 55.28 190 LEU A CA 1
ATOM 1538 C C . LEU A 1 190 ? -24.016 -2.288 16.038 1.00 55.28 190 LEU A C 1
ATOM 1540 O O . LEU A 1 190 ? -24.012 -1.360 16.847 1.00 55.28 190 LEU A O 1
ATOM 1544 N N . GLU A 1 191 ? -23.777 -3.558 16.346 1.00 62.38 191 GLU A N 1
ATOM 1545 C CA . GLU A 1 191 ? -23.297 -3.979 17.656 1.00 62.38 191 GLU A CA 1
ATOM 1546 C C . GLU A 1 191 ? -21.776 -3.873 17.702 1.00 62.38 191 GLU A C 1
ATOM 1548 O O . GLU A 1 191 ? -21.066 -4.195 16.739 1.00 62.38 191 GLU A O 1
ATOM 1553 N N . LEU A 1 192 ? -21.276 -3.400 18.838 1.00 69.94 192 LEU A N 1
ATOM 1554 C CA . LEU A 1 192 ? -19.857 -3.330 19.138 1.00 69.94 192 LEU A CA 1
ATOM 1555 C C . LEU A 1 192 ? -19.522 -4.304 20.265 1.00 69.94 192 LEU A C 1
ATOM 1557 O O . LEU A 1 192 ? -20.180 -4.287 21.302 1.00 69.94 192 LEU A O 1
ATOM 1561 N N . THR A 1 193 ? -18.472 -5.100 20.079 1.00 67.06 193 THR A N 1
ATOM 1562 C CA . THR A 1 193 ? -17.957 -6.038 21.090 1.00 67.06 193 THR A CA 1
ATOM 1563 C C . THR A 1 193 ? -16.472 -5.777 21.332 1.00 67.06 193 THR A C 1
ATOM 1565 O O . THR A 1 193 ? -15.763 -5.343 20.419 1.00 67.06 193 THR A O 1
ATOM 1568 N N . ILE A 1 194 ? -16.003 -6.034 22.553 1.00 71.44 194 ILE A N 1
ATOM 1569 C CA . ILE A 1 194 ? -14.572 -6.072 22.881 1.00 71.44 194 ILE A CA 1
ATOM 1570 C C . ILE A 1 194 ? -13.974 -7.377 22.326 1.00 71.44 194 ILE A C 1
ATOM 1572 O O . ILE A 1 194 ? -14.630 -8.418 22.363 1.00 71.44 194 ILE A O 1
ATOM 1576 N N . LEU A 1 195 ? -12.772 -7.304 21.749 1.00 63.06 195 LEU A N 1
ATOM 1577 C CA . LEU A 1 195 ? -11.995 -8.485 21.339 1.00 63.06 195 LEU A CA 1
ATOM 1578 C C . LEU A 1 195 ? -11.324 -9.154 22.537 1.00 63.06 195 LEU A C 1
ATOM 1580 O O . LEU A 1 195 ? -11.300 -10.403 22.531 1.00 63.06 195 LEU A O 1
#

Secondary structure (DSSP, 8-state):
-PPP-SS-TT--EEEESS-GGGTTTHHHHHHHHT-EEEE---S-EETTEE--PPTT--S-HHHHHHHHHHHHHHHTT-----------S-S---SSTTS-HHHHHHHHHHHHHHHHTT---EETTEE----EEHHHHHHTS-HHHHHHHHTSTTHHHHHHHHTTTTEEEEE----------PPPTT---EEEEE-

Foldseek 3Di:
DPPDDPDDLPDQEAEADVVAQCLLVRLVVCLVSVHYYDHDHDAQHDPVGHDDADPPDDDDRVVSSVVVSVVSNVVSVDDDDDDDPPPPPDPPQQLCPPPPPVVLVVLLVVVLVVQLVQDCDADVNDSFGHKDWPVVSCVVDDPVQQVSQVSHDVGPQSSQVVVVVFKDKDWDDDDDDDDDDDDDPPPTTIIITTD

Radius of gyration: 25.1 Å; chains: 1; bounding box: 69×50×57 Å

InterPro domains:
  IPR011671 tRNA (uracil-O(2)-)-methyltransferase [PTHR21210] (5-171)

pLDDT: mean 78.79, std 17.18, range [31.33, 96.38]

Organism: Necator americanus (NCBI:txid51031)